Protein AF-A0A2C9KMK7-F1 (afdb_monomer_lite)

Sequence (204 aa):
MRSAHDRLLDSDSFLAKIGKPLQSSPLNVSYSSDGILLGELQVLSDAIATLNKNSATLKTKTPDLLSFTLTGLKSVGEEHGADSVQSRAAVELFRTHLNKLTEDLKSFYKNNVLVEVLVVPNVDTAKVRKTRSLMAAKTFDPNKLNLEIDWYKDYPASFNIVIWLIIILAITVFFVAYGIWNMNPNLESILYRVPQDELAKKIN

Foldseek 3Di:
DDDLLVQCPDCPFPVVVVPDPVPVQPQDCVDPLSVLLSSLLRVLVVVLVVCVVVLVVVPDPDDDDDDGDGDSLVSQCVPQNCPDSNSVSSVVVVVVSVVVSLVSVCVSVVNPDDDDDDDDPDDPPPPPDPDDDPVPDDPDDPVVDPDDDDDDPCVVVVVVVVVVVVVVVVVVVVVVVVCVVPDDPPCPPPVPVPPCVVVVVVVD

Organism: Biomphalaria glabrata (NCBI:txid6526)

Secondary structure (DSSP, 8-state):
---HHHHHTSTTSHHHHTTTT-TT----TTSHHHHHHHHHHHHHHHHHHHHHHTTTTT--SSPP-------HHHHHHHHH-TTSHHHHHHHHHHHHHHHHHHHHHHHHTTT---------S-SS------PPPGGG-----GGGS-PPP---TTHHHHHHHHHHHHHHHHHHHHHHHHHHHT----GGGTGGGS-HHHHHTT--

InterPro domains:
  IPR012493 Renin receptor-like [PTHR13351] (23-196)
  IPR056780 Renin receptor-like, C-terminal transmembrane spanning segment [PF07850] (130-195)
  IPR057318 Renin receptor, N-terminal domain [PF25294] (1-121)

Structure (mmCIF, N/CA/C/O backbone):
data_AF-A0A2C9KMK7-F1
#
_entry.id   AF-A0A2C9KMK7-F1
#
loop_
_atom_site.group_PDB
_atom_site.id
_atom_site.type_symbol
_atom_site.label_atom_id
_atom_site.label_alt_id
_atom_site.label_comp_id
_atom_site.label_asym_id
_atom_site.label_entity_id
_atom_site.label_seq_id
_atom_site.pdbx_PDB_ins_code
_atom_site.Cartn_x
_atom_site.Cartn_y
_atom_site.Cartn_z
_atom_site.occupancy
_atom_site.B_iso_or_equiv
_atom_site.auth_seq_id
_atom_site.auth_comp_id
_atom_site.auth_asym_id
_atom_site.auth_atom_id
_atom_site.pdbx_PDB_model_num
ATOM 1 N N . MET A 1 1 ? -29.396 3.674 4.840 1.00 38.72 1 MET A N 1
ATOM 2 C CA . MET A 1 1 ? -28.020 3.543 5.371 1.00 38.72 1 MET A CA 1
ATOM 3 C C . MET A 1 1 ? -27.778 4.723 6.300 1.00 38.72 1 MET A C 1
ATOM 5 O O . MET A 1 1 ? -28.023 5.839 5.869 1.00 38.72 1 MET A O 1
ATOM 9 N N . ARG A 1 2 ? -27.416 4.491 7.569 1.00 48.41 2 ARG A N 1
ATOM 10 C CA . ARG A 1 2 ? -27.047 5.569 8.509 1.00 48.41 2 ARG A CA 1
ATOM 11 C C . ARG A 1 2 ? -25.664 6.113 8.128 1.00 48.41 2 ARG A C 1
ATOM 13 O O . ARG A 1 2 ? -24.812 5.318 7.738 1.00 48.41 2 ARG A O 1
ATOM 20 N N . SER A 1 3 ? -25.457 7.428 8.208 1.00 55.62 3 SER A N 1
ATOM 21 C CA . SER A 1 3 ? -24.157 8.047 7.918 1.00 55.62 3 SER A CA 1
ATOM 22 C C . SER A 1 3 ? -23.111 7.583 8.939 1.00 55.62 3 SER A C 1
ATOM 24 O O . SER A 1 3 ? -23.436 7.402 10.112 1.00 55.62 3 SER A O 1
ATOM 26 N N . ALA A 1 4 ? -21.855 7.395 8.522 1.00 57.22 4 ALA A N 1
ATOM 27 C CA . ALA A 1 4 ? -20.756 7.060 9.436 1.00 57.22 4 ALA A CA 1
ATOM 28 C C . ALA A 1 4 ? -20.587 8.121 10.542 1.00 57.22 4 ALA A C 1
ATOM 30 O O . ALA A 1 4 ? -20.266 7.775 11.677 1.00 57.22 4 ALA A O 1
ATOM 31 N N . HIS A 1 5 ? -20.910 9.381 10.228 1.00 55.19 5 HIS A N 1
ATOM 32 C CA . HIS A 1 5 ? -20.926 10.486 11.187 1.00 55.19 5 HIS A CA 1
ATOM 33 C C . HIS A 1 5 ? -21.924 10.251 12.334 1.00 55.19 5 HIS A C 1
ATOM 35 O O . HIS A 1 5 ? -21.577 10.478 13.489 1.00 55.19 5 HIS A O 1
ATOM 41 N N . ASP A 1 6 ? -23.111 9.698 12.057 1.00 62.81 6 ASP A N 1
ATOM 42 C CA . ASP A 1 6 ? -24.124 9.431 13.092 1.00 62.81 6 ASP A CA 1
ATOM 43 C C . ASP A 1 6 ? -23.697 8.315 14.061 1.00 62.81 6 ASP A C 1
ATOM 45 O O . ASP A 1 6 ? -24.154 8.280 15.200 1.00 62.81 6 ASP A O 1
ATOM 49 N N . ARG A 1 7 ? -22.812 7.395 13.640 1.00 70.75 7 ARG A N 1
ATOM 50 C CA . ARG A 1 7 ? -22.299 6.318 14.512 1.00 70.75 7 ARG A CA 1
ATOM 51 C C . ARG A 1 7 ? -21.187 6.780 15.451 1.00 70.75 7 ARG A C 1
ATOM 53 O O . ARG A 1 7 ? -21.013 6.182 16.507 1.00 70.75 7 ARG A O 1
ATOM 60 N N . LEU A 1 8 ? -20.454 7.836 15.098 1.00 65.00 8 LEU A N 1
ATOM 61 C CA . LEU A 1 8 ? -19.410 8.407 15.960 1.00 65.00 8 LEU A CA 1
ATOM 62 C C . LEU A 1 8 ? -19.987 9.065 17.221 1.00 65.00 8 LEU A C 1
ATOM 64 O O . LEU A 1 8 ? -19.297 9.158 18.234 1.00 65.00 8 LEU A O 1
ATOM 68 N N . LEU A 1 9 ? -21.250 9.488 17.168 1.00 67.25 9 LEU A N 1
ATOM 69 C CA . LEU A 1 9 ? -21.946 10.178 18.257 1.00 67.25 9 LEU A CA 1
ATOM 70 C C . LEU A 1 9 ? -22.699 9.231 19.207 1.00 67.25 9 LEU A C 1
ATOM 72 O O . LEU A 1 9 ? -23.293 9.690 20.179 1.00 67.25 9 LEU A O 1
ATOM 76 N N . ASP A 1 10 ? -22.693 7.926 18.929 1.00 70.19 10 ASP A N 1
ATOM 77 C CA . ASP A 1 10 ? -23.394 6.925 19.736 1.00 70.19 10 ASP A CA 1
ATOM 78 C C . ASP A 1 10 ? -22.658 6.644 21.061 1.00 70.19 10 ASP A C 1
ATOM 80 O O . ASP A 1 10 ? -21.440 6.806 21.154 1.00 70.19 10 ASP A O 1
ATOM 84 N N . SER A 1 11 ? -23.362 6.186 22.099 1.00 61.56 11 SER A N 1
ATOM 85 C CA . SER A 1 11 ? -22.759 5.983 23.433 1.00 61.56 11 SER A CA 1
ATOM 86 C C . SER A 1 11 ? -21.689 4.888 23.461 1.00 61.56 11 SER A C 1
ATOM 88 O O . SER A 1 11 ? -20.784 4.922 24.293 1.00 61.56 11 SER A O 1
ATOM 90 N N . ASP A 1 12 ? -21.777 3.935 22.533 1.00 64.25 12 ASP A N 1
ATOM 91 C CA . ASP A 1 12 ? -20.823 2.834 22.364 1.00 64.25 12 ASP A CA 1
ATOM 92 C C . ASP A 1 12 ? -19.726 3.142 21.329 1.00 64.25 12 ASP A C 1
ATOM 94 O O . ASP A 1 12 ? -18.940 2.251 20.971 1.00 64.25 12 ASP A O 1
ATOM 98 N N . SER A 1 13 ? -19.669 4.384 20.835 1.00 67.50 13 SER A N 1
ATOM 99 C CA . SER A 1 13 ? -18.731 4.790 19.797 1.00 67.50 13 SER A CA 1
ATOM 100 C C . SER A 1 13 ? -17.274 4.717 20.262 1.00 67.50 13 SER A C 1
ATOM 102 O O . SER A 1 13 ? -16.923 4.748 21.444 1.00 67.50 13 SER A O 1
ATOM 104 N N . PHE A 1 14 ? -16.391 4.629 19.282 1.00 66.38 14 PHE A N 1
ATOM 105 C CA . PHE A 1 14 ? -14.947 4.738 19.385 1.00 66.38 14 PHE A CA 1
ATOM 106 C C . PHE A 1 14 ? -14.543 5.982 20.174 1.00 66.38 14 PHE A C 1
ATOM 108 O O . PHE A 1 14 ? -13.687 5.888 21.053 1.00 66.38 14 PHE A O 1
ATOM 115 N N . LEU A 1 15 ? -15.214 7.115 19.937 1.00 66.50 15 LEU A N 1
ATOM 116 C CA . LEU A 1 15 ? -14.972 8.358 20.668 1.00 66.50 15 LEU A CA 1
ATOM 117 C C . LEU A 1 15 ? -15.328 8.221 22.153 1.00 66.50 15 LEU A C 1
ATOM 119 O O . LEU A 1 15 ? -14.544 8.633 23.007 1.00 66.50 15 LEU A O 1
ATOM 123 N N . ALA A 1 16 ? -16.452 7.574 22.475 1.00 66.19 16 ALA A N 1
ATOM 124 C CA . ALA A 1 16 ? -16.847 7.307 23.857 1.00 66.19 16 ALA A CA 1
ATOM 125 C C . ALA A 1 16 ? -15.884 6.329 24.562 1.00 66.19 16 ALA A C 1
ATOM 127 O O . ALA A 1 16 ? -15.518 6.533 25.721 1.00 66.19 16 ALA A O 1
ATOM 128 N N . LYS A 1 17 ? -15.393 5.302 23.853 1.00 62.91 17 LYS A N 1
ATOM 129 C CA . LYS A 1 17 ? -14.434 4.308 24.378 1.00 62.91 17 LYS A CA 1
ATOM 130 C C . LYS A 1 17 ? -13.004 4.827 24.533 1.00 62.91 17 LYS A C 1
ATOM 132 O O . LYS A 1 17 ? -12.254 4.269 25.331 1.00 62.91 17 LYS A O 1
ATOM 137 N N . ILE A 1 18 ? -12.617 5.878 23.811 1.00 61.16 18 ILE A N 1
ATOM 138 C CA . ILE A 1 18 ? -11.345 6.597 24.021 1.00 61.16 18 ILE A CA 1
ATOM 139 C C . ILE A 1 18 ? -11.486 7.667 25.122 1.00 61.16 18 ILE A C 1
ATOM 141 O O . ILE A 1 18 ? -10.564 8.438 25.378 1.00 61.16 18 ILE A O 1
ATOM 145 N N . GLY A 1 19 ? -12.612 7.697 25.843 1.00 51.09 19 GLY A N 1
ATOM 146 C CA . GLY A 1 19 ? -12.874 8.604 26.955 1.00 51.09 19 GLY A CA 1
ATOM 147 C C . GLY A 1 19 ? -11.881 8.466 28.114 1.00 51.09 19 GLY A C 1
ATOM 148 O O . GLY A 1 19 ? -12.171 7.784 29.094 1.00 51.09 19 GLY A O 1
ATOM 149 N N . LYS A 1 20 ? -10.718 9.124 27.983 1.00 48.72 20 LYS A N 1
ATOM 150 C CA . LYS A 1 20 ? -9.966 9.897 28.993 1.00 48.72 20 LYS A CA 1
ATOM 151 C C . LYS A 1 20 ? -8.558 10.362 28.561 1.00 48.72 20 LYS A C 1
ATOM 153 O O . LYS A 1 20 ? -8.186 11.425 29.043 1.00 48.72 20 LYS A O 1
ATOM 158 N N . PRO A 1 21 ? -7.780 9.712 27.665 1.00 44.31 21 PRO A N 1
ATOM 159 C CA . PRO A 1 21 ? -6.448 10.226 27.323 1.00 44.31 21 PRO A CA 1
ATOM 160 C C . PRO A 1 21 ? -6.412 11.202 26.132 1.00 44.31 21 PRO A C 1
ATOM 162 O O . PRO A 1 21 ? -5.397 11.859 25.953 1.00 44.31 21 PRO A O 1
ATOM 165 N N . LEU A 1 22 ? -7.477 11.318 25.320 1.00 47.78 22 LEU A N 1
ATOM 166 C CA . LEU A 1 22 ? -7.456 12.100 24.065 1.00 47.78 22 LEU A CA 1
ATOM 167 C C . LEU A 1 22 ? -8.593 13.131 23.904 1.00 47.78 22 LEU A C 1
ATOM 169 O O . LEU A 1 22 ? -8.836 13.604 22.798 1.00 47.78 22 LEU A O 1
ATOM 173 N N . GLN A 1 23 ? -9.242 13.573 24.990 1.00 50.66 23 GLN A N 1
ATOM 174 C CA . GLN A 1 23 ? -10.068 14.801 24.937 1.00 50.66 23 GLN A CA 1
ATOM 175 C C . GLN A 1 23 ? -9.235 16.058 24.595 1.00 50.66 23 GLN A C 1
ATOM 177 O O . GLN A 1 23 ? -9.795 17.112 24.319 1.00 50.66 23 GLN A O 1
ATOM 182 N N . SER A 1 24 ? -7.903 15.938 24.580 1.00 51.97 24 SER A N 1
ATOM 183 C CA . SER A 1 24 ? -6.941 16.945 24.130 1.00 51.97 24 SER A CA 1
ATOM 184 C C . SER A 1 24 ? -6.439 16.735 22.696 1.00 51.97 24 SER A C 1
ATOM 186 O O . SER A 1 24 ? -5.471 17.385 22.302 1.00 51.97 24 SER A O 1
ATOM 188 N N . SER A 1 25 ? -7.012 15.801 21.924 1.00 64.62 25 SER A N 1
ATOM 189 C CA . SER A 1 25 ? -6.596 15.637 20.532 1.00 64.62 25 SER A CA 1
ATOM 190 C C . SER A 1 25 ? -7.050 16.865 19.729 1.00 64.62 25 SER A C 1
ATOM 192 O O . SER A 1 25 ? -8.218 17.237 19.814 1.00 64.62 25 SER A O 1
ATOM 194 N N . PRO A 1 26 ? -6.165 17.510 18.953 1.00 71.44 26 PRO A N 1
ATOM 195 C CA . PRO A 1 26 ? -6.484 18.700 18.159 1.00 71.44 26 PRO A CA 1
ATOM 196 C C . PRO A 1 26 ? -7.423 18.413 16.972 1.00 71.44 26 PRO A C 1
ATOM 198 O O . PRO A 1 26 ? -7.747 19.334 16.224 1.00 71.44 26 PRO A O 1
ATOM 201 N N . LEU A 1 27 ? -7.818 17.151 16.771 1.00 75.31 27 LEU A N 1
ATOM 202 C CA . LEU A 1 27 ? -8.698 16.720 15.689 1.00 75.31 27 LEU A CA 1
ATOM 203 C C . LEU A 1 27 ? -10.139 17.135 15.976 1.00 75.31 27 LEU A C 1
ATOM 205 O O . LEU A 1 27 ? -10.671 16.888 17.059 1.00 75.31 27 LEU A O 1
ATOM 209 N N . ASN A 1 28 ? -10.785 17.740 14.986 1.00 76.38 28 ASN A N 1
ATOM 210 C CA . ASN A 1 28 ? -12.130 18.275 15.119 1.00 76.38 28 ASN A CA 1
ATOM 211 C C . ASN A 1 28 ? -13.067 17.626 14.097 1.00 76.38 28 ASN A C 1
ATOM 213 O O . ASN A 1 28 ? -12.919 17.807 12.894 1.00 76.38 28 ASN A O 1
ATOM 217 N N . VAL A 1 29 ? -14.102 16.950 14.601 1.00 73.81 29 VAL A N 1
ATOM 218 C CA . VAL A 1 29 ? -15.123 16.227 13.815 1.00 73.81 29 VAL A CA 1
ATOM 219 C C . VAL A 1 29 ? -15.904 17.154 12.867 1.00 73.81 29 VAL A C 1
ATOM 221 O O . VAL A 1 29 ? -16.527 16.687 11.920 1.00 73.81 29 VAL A O 1
ATOM 224 N N . SER A 1 30 ? -15.862 18.470 13.095 1.00 74.44 30 SER A N 1
ATOM 225 C CA . SER A 1 30 ? -16.467 19.462 12.198 1.00 74.44 30 SER A CA 1
ATOM 226 C C . SER A 1 30 ? -15.776 19.515 10.831 1.00 74.44 30 SER A C 1
ATOM 228 O O . SER A 1 30 ? -16.419 19.855 9.839 1.00 74.44 30 SER A O 1
ATOM 230 N N . TYR A 1 31 ? -14.480 19.190 10.767 1.00 81.44 31 TYR A N 1
ATOM 231 C CA . TYR A 1 31 ? -13.760 19.079 9.504 1.00 81.44 31 TYR A CA 1
ATOM 232 C C . TYR A 1 31 ? -14.001 17.706 8.883 1.00 81.44 31 TYR A C 1
ATOM 234 O O . TYR A 1 31 ? -13.853 16.667 9.530 1.00 81.44 31 TYR A O 1
ATOM 242 N N . SER A 1 32 ? -14.333 17.703 7.590 1.00 82.00 32 SER A N 1
ATOM 243 C CA . SER A 1 32 ? -14.614 16.469 6.854 1.00 82.00 32 SER A CA 1
ATOM 244 C C . SER A 1 32 ? -13.416 15.513 6.842 1.00 82.00 32 SER A C 1
ATOM 246 O O . SER A 1 32 ? -13.621 14.304 6.871 1.00 82.00 32 SER A O 1
ATOM 248 N N . SER A 1 33 ? -12.182 16.021 6.801 1.00 83.56 33 SER A N 1
ATOM 249 C CA . SER A 1 33 ? -10.948 15.221 6.775 1.00 83.56 33 SER A CA 1
ATOM 250 C C . SER A 1 33 ? -10.743 14.428 8.071 1.00 83.56 33 SER A C 1
ATOM 252 O O . SER A 1 33 ? -10.581 13.206 8.036 1.00 83.56 33 SER A O 1
ATOM 254 N N . ASP A 1 34 ? -10.830 15.108 9.213 1.00 85.44 34 ASP A N 1
ATOM 255 C CA . ASP A 1 34 ? -10.707 14.515 10.548 1.00 85.44 34 ASP A CA 1
ATOM 256 C C . ASP A 1 34 ? -11.858 13.530 10.824 1.00 85.44 34 ASP A C 1
ATOM 258 O O . ASP A 1 34 ? -11.641 12.434 11.348 1.00 85.44 34 ASP A O 1
ATOM 262 N N . GLY A 1 35 ? -13.084 13.886 10.419 1.00 84.88 35 GLY A N 1
ATOM 263 C CA . GLY A 1 35 ? -14.266 13.030 10.542 1.00 84.88 35 GLY A CA 1
ATOM 264 C C . GLY A 1 35 ? -14.153 11.724 9.751 1.00 84.88 35 GLY A C 1
ATOM 265 O O . GLY A 1 35 ? -14.555 10.671 10.253 1.00 84.88 35 GLY A O 1
ATOM 266 N N . ILE A 1 36 ? -13.552 11.757 8.553 1.00 87.25 36 ILE A N 1
ATOM 267 C CA . ILE A 1 36 ? -13.293 10.552 7.748 1.00 87.25 36 ILE A CA 1
ATOM 268 C C . ILE A 1 36 ? -12.348 9.607 8.490 1.00 87.25 36 ILE A C 1
ATOM 270 O O . ILE A 1 36 ? -12.679 8.433 8.642 1.00 87.25 36 ILE A O 1
ATOM 274 N N . LEU A 1 37 ? -11.216 10.103 9.003 1.00 88.94 37 LEU A N 1
ATOM 275 C CA . LEU A 1 37 ? -10.265 9.272 9.748 1.00 88.94 37 LEU A CA 1
ATOM 276 C C . LEU A 1 37 ? -10.929 8.616 10.965 1.00 88.94 37 LEU A C 1
ATOM 278 O O . LEU A 1 37 ? -10.811 7.409 11.165 1.00 88.94 37 LEU A O 1
ATOM 282 N N . LEU A 1 38 ? -11.659 9.391 11.766 1.00 87.12 38 LEU A N 1
ATOM 283 C CA . LEU A 1 38 ? -12.349 8.866 12.946 1.00 87.12 38 LEU A CA 1
ATOM 284 C C . LEU A 1 38 ? -13.422 7.836 12.570 1.00 87.12 38 LEU A C 1
ATOM 286 O O . LEU A 1 38 ? -13.545 6.806 13.235 1.00 87.12 38 LEU A O 1
ATOM 290 N N . GLY A 1 39 ? -14.160 8.078 11.485 1.00 86.50 39 GLY A N 1
ATOM 291 C CA . GLY A 1 39 ? -15.138 7.143 10.932 1.00 86.50 39 GLY A CA 1
ATOM 292 C C . GLY A 1 39 ? -14.507 5.827 10.478 1.00 86.50 39 GLY A C 1
ATOM 293 O O . GLY A 1 39 ? -15.032 4.756 10.780 1.00 86.50 39 GLY A O 1
ATOM 294 N N . GLU A 1 40 ? -13.361 5.878 9.803 1.00 89.62 40 GLU A N 1
ATOM 295 C CA . GLU A 1 40 ? -12.625 4.683 9.381 1.00 89.62 40 GLU A CA 1
ATOM 296 C C . GLU A 1 40 ? -12.136 3.861 10.586 1.00 89.62 40 GLU A C 1
ATOM 298 O O . GLU A 1 40 ? -12.323 2.642 10.628 1.00 89.62 40 GLU A O 1
ATOM 303 N N . LEU A 1 41 ? -11.576 4.514 11.610 1.00 89.06 41 LEU A N 1
ATOM 304 C CA . LEU A 1 41 ? -11.131 3.838 12.836 1.00 89.06 41 LEU A CA 1
ATOM 305 C C . LEU A 1 41 ? -12.301 3.227 13.619 1.00 89.06 41 LEU A C 1
ATOM 307 O O . LEU A 1 41 ? -12.195 2.113 14.135 1.00 89.06 41 LEU A O 1
ATOM 311 N N . GLN A 1 42 ? -13.453 3.900 13.648 1.00 86.56 42 GLN A N 1
ATOM 312 C CA . GLN A 1 42 ? -14.688 3.334 14.190 1.00 86.56 42 GLN A CA 1
ATOM 313 C C . GLN A 1 42 ? -15.064 2.038 13.468 1.00 86.56 42 GLN A C 1
ATOM 315 O O . GLN A 1 42 ? -15.315 1.027 14.126 1.00 86.56 42 GLN A O 1
ATOM 320 N N . VAL A 1 43 ? -15.087 2.051 12.133 1.00 88.94 43 VAL A N 1
ATOM 321 C CA . VAL A 1 43 ? -15.439 0.875 11.324 1.00 88.94 43 VAL A CA 1
ATOM 322 C C . VAL A 1 43 ? -14.493 -0.290 11.612 1.00 88.94 43 VAL A C 1
ATOM 324 O O . VAL A 1 43 ? -14.964 -1.416 11.776 1.00 88.94 43 VAL A O 1
ATOM 327 N N . LEU A 1 44 ? -13.189 -0.031 11.756 1.00 89.56 44 LEU A N 1
ATOM 328 C CA . LEU A 1 44 ? -12.215 -1.045 12.173 1.00 89.56 44 LEU A CA 1
ATOM 329 C C . LEU A 1 44 ? -12.552 -1.645 13.537 1.00 89.56 44 LEU A C 1
ATOM 331 O O . LEU A 1 44 ? -12.599 -2.867 13.690 1.00 89.56 44 LEU A O 1
ATOM 335 N N . SER A 1 45 ? -12.815 -0.792 14.525 1.00 87.56 45 SER A N 1
ATOM 336 C CA . SER A 1 45 ? -13.131 -1.243 15.880 1.00 87.56 45 SER A CA 1
ATOM 337 C C . SER A 1 45 ? -14.418 -2.072 15.930 1.00 87.56 45 SER A C 1
ATOM 339 O O . SER A 1 45 ? -14.481 -3.086 16.627 1.00 87.56 45 SER A O 1
ATOM 341 N N . ASP A 1 46 ? -15.423 -1.700 15.137 1.00 87.06 46 ASP A N 1
ATOM 342 C CA . ASP A 1 46 ? -16.685 -2.425 15.050 1.00 87.06 46 ASP A CA 1
ATOM 343 C C . ASP A 1 46 ? -16.521 -3.759 14.327 1.00 87.06 46 ASP A C 1
ATOM 345 O O . ASP A 1 46 ? -17.055 -4.765 14.793 1.00 87.06 46 ASP A O 1
ATOM 349 N N . ALA A 1 47 ? -15.741 -3.804 13.242 1.00 88.12 47 ALA A N 1
ATOM 350 C CA . ALA A 1 47 ? -15.411 -5.050 12.557 1.00 88.12 47 ALA A CA 1
ATOM 351 C C . ALA A 1 47 ? -14.770 -6.041 13.539 1.00 88.12 47 ALA A C 1
ATOM 353 O O . ALA A 1 47 ? -15.214 -7.183 13.667 1.00 88.12 47 ALA A O 1
ATOM 354 N N . ILE A 1 48 ? -13.804 -5.582 14.328 1.00 87.75 48 ILE A N 1
ATOM 355 C CA . ILE A 1 48 ? -13.120 -6.413 15.322 1.00 87.75 48 ILE A CA 1
ATOM 356 C C . ILE A 1 48 ? -14.063 -6.823 16.461 1.00 87.75 48 ILE A C 1
ATOM 358 O O . ILE A 1 48 ? -14.070 -7.986 16.869 1.00 87.75 48 ILE A O 1
ATOM 362 N N . ALA A 1 49 ? -14.946 -5.933 16.916 1.00 87.38 49 ALA A N 1
ATOM 363 C CA . ALA A 1 49 ? -15.973 -6.282 17.894 1.00 87.38 49 ALA A CA 1
ATOM 364 C C . ALA A 1 49 ? -16.953 -7.342 17.359 1.00 87.38 49 ALA A C 1
ATOM 366 O O . ALA A 1 49 ? -17.358 -8.240 18.101 1.00 87.38 49 ALA A O 1
ATOM 367 N N . THR A 1 50 ? -17.329 -7.276 16.078 1.00 86.31 50 THR A N 1
ATOM 368 C CA . THR A 1 50 ? -18.174 -8.301 15.448 1.00 86.31 50 THR A CA 1
ATOM 369 C C . THR A 1 50 ? -17.455 -9.637 15.297 1.00 86.31 50 THR A C 1
ATOM 371 O O . THR A 1 50 ? -18.071 -10.676 15.534 1.00 86.31 50 THR A O 1
ATOM 374 N N . LEU A 1 51 ? -16.153 -9.628 14.994 1.00 84.94 51 LEU A N 1
ATOM 375 C CA . LEU A 1 51 ? -15.327 -10.837 14.974 1.00 84.94 51 LEU A CA 1
ATOM 376 C C . LEU A 1 51 ? -15.268 -11.485 16.361 1.00 84.94 51 LEU A C 1
ATOM 378 O O . LEU A 1 51 ? -15.467 -12.691 16.479 1.00 84.94 51 LEU A O 1
ATOM 382 N N . ASN A 1 52 ? -15.102 -10.687 17.418 1.00 85.31 52 ASN A N 1
ATOM 383 C CA . ASN A 1 52 ? -15.093 -11.186 18.794 1.00 85.31 52 ASN A CA 1
ATOM 384 C C . ASN A 1 52 ? -16.431 -11.844 19.185 1.00 85.31 52 ASN A C 1
ATOM 386 O O . ASN A 1 52 ? -16.464 -12.958 19.711 1.00 85.31 52 ASN A O 1
ATOM 390 N N . LYS A 1 53 ? -17.559 -11.193 18.863 1.00 86.56 53 LYS A N 1
ATOM 391 C CA . LYS A 1 53 ? -18.902 -11.755 19.104 1.00 86.56 53 LYS A CA 1
ATOM 392 C C . LYS A 1 53 ? -19.100 -13.100 18.398 1.00 86.56 53 LYS A C 1
ATOM 394 O O . LYS A 1 53 ? -19.720 -13.995 18.962 1.00 86.56 53 LYS A O 1
ATOM 399 N N . ASN A 1 54 ? -18.527 -13.257 17.206 1.00 84.06 54 ASN A N 1
ATOM 400 C CA . ASN A 1 54 ? -18.606 -14.470 16.392 1.00 84.06 54 ASN A CA 1
ATOM 401 C C . ASN A 1 54 ? -17.361 -15.368 16.525 1.00 84.06 54 ASN A C 1
ATOM 403 O O . ASN A 1 54 ? -16.985 -16.063 15.581 1.00 84.06 54 ASN A O 1
ATOM 407 N N . SER A 1 55 ? -16.733 -15.398 17.705 1.00 73.38 55 SER A N 1
ATOM 408 C CA . SER A 1 55 ? -15.498 -16.157 17.967 1.00 73.38 55 SER A CA 1
ATOM 409 C C . SER A 1 55 ? -15.587 -17.662 17.675 1.00 73.38 55 SER A C 1
ATOM 411 O O . SER A 1 55 ? -14.570 -18.300 17.401 1.00 73.38 55 SER A O 1
ATOM 413 N N . ALA A 1 56 ? -16.789 -18.247 17.690 1.00 74.19 56 ALA A N 1
ATOM 414 C CA . ALA A 1 56 ? -17.006 -19.649 17.332 1.00 74.19 56 ALA A CA 1
ATOM 415 C C . ALA A 1 56 ? -16.624 -19.954 15.871 1.00 74.19 56 ALA A C 1
ATOM 417 O O . ALA A 1 56 ? -16.088 -21.028 15.596 1.00 74.19 56 ALA A O 1
ATOM 418 N N . THR A 1 57 ? -16.836 -19.002 14.959 1.00 75.06 57 THR A N 1
ATOM 419 C CA . THR A 1 57 ? -16.533 -19.135 13.525 1.00 75.06 57 THR A CA 1
ATOM 420 C C . THR A 1 57 ? -15.034 -19.034 13.239 1.00 75.06 57 THR A C 1
ATOM 422 O O . THR A 1 57 ? -14.574 -19.556 12.233 1.00 75.06 57 THR A O 1
ATOM 425 N N . LEU A 1 58 ? -14.256 -18.430 14.143 1.00 73.25 58 LEU A N 1
ATOM 426 C CA . LEU A 1 58 ? -12.811 -18.215 13.982 1.00 73.25 58 LEU A CA 1
ATOM 427 C C . LEU A 1 58 ? -11.969 -19.471 14.269 1.00 73.25 58 LEU A C 1
ATOM 429 O O . LEU A 1 58 ? -10.769 -19.500 14.015 1.00 73.25 58 LEU A O 1
ATOM 433 N N . LYS A 1 59 ? -12.570 -20.540 14.809 1.00 69.38 59 LYS A N 1
ATOM 434 C CA . LYS A 1 59 ? -11.880 -21.812 15.085 1.00 69.38 59 LYS A CA 1
ATOM 435 C C . LYS A 1 59 ? -11.774 -22.672 13.823 1.00 69.38 59 LYS A C 1
ATOM 437 O O . LYS A 1 59 ? -12.283 -23.791 13.785 1.00 69.38 59 LYS A O 1
ATOM 442 N N . THR A 1 60 ? -11.110 -22.164 12.792 1.00 71.62 60 THR A N 1
ATOM 443 C CA . THR A 1 60 ? -10.825 -22.925 11.569 1.00 71.62 60 THR A CA 1
ATOM 444 C C . THR A 1 60 ? -9.349 -23.328 11.506 1.00 71.62 60 THR A C 1
ATOM 446 O O . THR A 1 60 ? -8.517 -22.852 12.277 1.00 71.62 60 THR A O 1
ATOM 449 N N . LYS A 1 61 ? -9.016 -24.287 10.633 1.00 74.69 61 LYS A N 1
ATOM 450 C CA . LYS A 1 61 ? -7.624 -24.710 10.376 1.00 74.69 61 LYS A CA 1
ATOM 451 C C . LYS A 1 61 ? -6.949 -23.879 9.276 1.00 74.69 61 LYS A C 1
ATOM 453 O O . LYS A 1 61 ? -5.800 -24.148 8.937 1.00 74.69 61 LYS A O 1
ATOM 458 N N . THR A 1 62 ? -7.669 -22.931 8.685 1.00 80.12 62 THR A N 1
ATOM 459 C CA . THR A 1 62 ? -7.202 -22.093 7.580 1.00 80.12 62 THR A CA 1
ATOM 460 C C . THR A 1 62 ? -6.785 -20.723 8.104 1.00 80.12 62 THR A C 1
ATOM 462 O O . THR A 1 62 ? -7.423 -20.220 9.024 1.00 80.12 62 THR A O 1
ATOM 465 N N . PRO A 1 63 ? -5.726 -20.112 7.551 1.00 83.50 63 PRO A N 1
ATOM 466 C CA . PRO A 1 63 ? -5.365 -18.749 7.905 1.00 83.50 63 PRO A CA 1
ATOM 467 C C . PRO A 1 63 ? -6.416 -17.770 7.370 1.00 83.50 63 PRO A C 1
ATOM 469 O O . PRO A 1 63 ? -6.790 -17.839 6.198 1.00 83.50 63 PRO A O 1
ATOM 472 N N . ASP A 1 64 ? -6.848 -16.843 8.219 1.00 86.19 64 ASP A N 1
ATOM 473 C CA . ASP A 1 64 ? -7.772 -15.776 7.844 1.00 86.19 64 ASP A CA 1
ATOM 474 C C . ASP A 1 64 ? -6.989 -14.545 7.362 1.00 86.19 64 ASP A C 1
ATOM 476 O O . ASP A 1 64 ? -6.031 -14.110 8.006 1.00 86.19 64 ASP A O 1
ATOM 480 N N . LEU A 1 65 ? -7.393 -13.973 6.223 1.00 89.31 65 LEU A N 1
ATOM 481 C CA . LEU A 1 65 ? -6.809 -12.748 5.672 1.00 89.31 65 LEU A CA 1
ATOM 482 C C . LEU A 1 65 ? -7.781 -11.582 5.856 1.00 89.31 65 LEU A C 1
ATOM 484 O O . LEU A 1 65 ? -8.863 -11.565 5.271 1.00 89.31 65 LEU A O 1
ATOM 488 N N . LEU A 1 66 ? -7.365 -10.583 6.632 1.00 88.44 66 LEU A N 1
ATOM 489 C CA . LEU A 1 66 ? -8.100 -9.339 6.835 1.00 88.44 66 LEU A CA 1
ATOM 490 C C . LEU A 1 66 ? -7.329 -8.200 6.170 1.00 88.44 66 LEU A C 1
ATOM 492 O O . LEU A 1 66 ? -6.175 -7.949 6.507 1.00 88.44 66 LEU A O 1
ATOM 496 N N . SER A 1 67 ? -7.967 -7.514 5.224 1.00 91.00 67 SER A N 1
ATOM 497 C CA . SER A 1 67 ? -7.391 -6.353 4.549 1.00 91.00 67 SER A CA 1
ATOM 498 C C . SER A 1 67 ? -8.263 -5.136 4.805 1.00 91.00 67 SER A C 1
ATOM 500 O O . SER A 1 67 ? -9.474 -5.170 4.585 1.00 91.00 67 SER A O 1
ATOM 502 N N . PHE A 1 68 ? -7.631 -4.066 5.273 1.00 89.94 68 PHE A N 1
ATOM 503 C CA . PHE A 1 68 ? -8.275 -2.789 5.516 1.00 89.94 68 PHE A CA 1
ATOM 504 C C . PHE A 1 68 ? -7.516 -1.696 4.782 1.00 89.94 68 PHE A C 1
ATOM 506 O O . PHE A 1 68 ? -6.287 -1.709 4.712 1.00 89.94 68 PH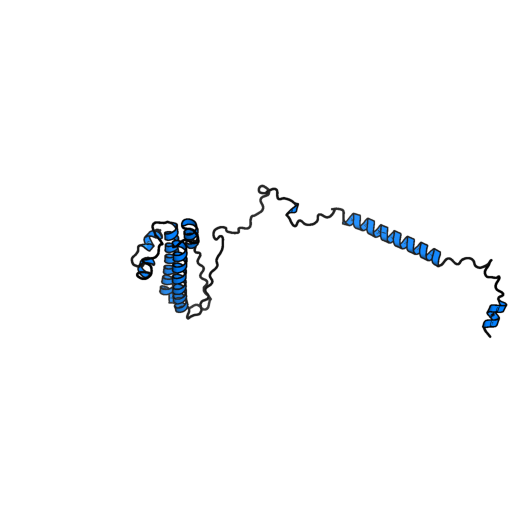E A O 1
ATOM 513 N N . THR A 1 69 ? -8.255 -0.741 4.236 1.00 89.31 69 THR A N 1
ATOM 514 C CA . THR A 1 69 ? -7.700 0.399 3.513 1.00 89.31 69 THR A CA 1
ATOM 515 C C . THR A 1 69 ? -8.136 1.666 4.223 1.00 89.31 69 THR A C 1
ATOM 517 O O . THR A 1 69 ? -9.321 1.837 4.495 1.00 89.31 69 THR A O 1
ATOM 520 N N . LEU A 1 70 ? -7.168 2.520 4.546 1.00 89.31 70 LEU A N 1
ATOM 521 C CA . LEU A 1 70 ? -7.384 3.760 5.280 1.00 89.31 70 LEU A CA 1
ATOM 522 C C . LEU A 1 70 ? -6.961 4.931 4.405 1.00 89.31 70 LEU A C 1
ATOM 524 O O . LEU A 1 70 ? -5.827 4.971 3.922 1.00 89.31 70 LEU A O 1
ATOM 528 N N . THR A 1 71 ? -7.874 5.873 4.205 1.00 89.56 71 THR A N 1
ATOM 529 C CA . THR A 1 71 ? -7.652 7.075 3.396 1.00 89.56 71 THR A CA 1
ATOM 530 C C . THR A 1 71 ? -7.652 8.341 4.245 1.00 89.56 71 THR A C 1
ATOM 532 O O . THR A 1 71 ? -7.033 9.333 3.863 1.00 89.56 71 THR A O 1
ATOM 535 N N . GLY A 1 72 ? -8.236 8.298 5.446 1.00 88.38 72 GLY A N 1
ATOM 536 C CA . GLY A 1 72 ? -8.404 9.462 6.310 1.00 88.38 72 GLY A CA 1
ATOM 537 C C . GLY A 1 72 ? -7.093 10.115 6.743 1.00 88.38 72 GLY A C 1
ATOM 538 O O . GLY A 1 72 ? -7.027 11.335 6.834 1.00 88.38 72 GLY A O 1
ATOM 539 N N . LEU A 1 73 ? -6.016 9.345 6.941 1.00 89.69 73 LEU A N 1
ATOM 540 C CA . LEU A 1 73 ? -4.725 9.917 7.352 1.00 89.69 73 LEU A CA 1
ATOM 541 C C . LEU A 1 73 ? -4.120 10.813 6.261 1.00 89.69 73 LEU A C 1
ATOM 543 O O . LEU A 1 73 ? -3.507 11.836 6.563 1.00 89.69 73 LEU A O 1
ATOM 547 N N . LYS A 1 74 ? -4.333 10.449 4.991 1.00 89.50 74 LYS A N 1
ATOM 548 C CA . LYS A 1 74 ? -3.952 11.277 3.847 1.00 89.50 74 LYS A CA 1
ATOM 549 C C . LYS A 1 74 ? -4.785 12.559 3.823 1.00 89.50 74 LYS A C 1
ATOM 551 O O . LYS A 1 74 ? -4.206 13.634 3.723 1.00 89.50 74 LYS A O 1
ATOM 556 N N . SER A 1 75 ? -6.103 12.451 3.994 1.00 87.75 75 SER A N 1
ATOM 557 C CA . SER A 1 75 ? -7.015 13.603 4.005 1.00 87.75 75 SER A CA 1
ATOM 558 C C . SER A 1 75 ? -6.670 14.622 5.097 1.00 87.75 75 SER A C 1
ATOM 560 O O . SER A 1 75 ? -6.728 15.823 4.857 1.00 87.75 75 SER A O 1
ATOM 562 N N . VAL A 1 76 ? -6.269 14.165 6.289 1.00 90.31 76 VAL A N 1
ATOM 563 C CA . VAL A 1 76 ? -5.810 15.049 7.379 1.00 90.31 76 VAL A CA 1
ATOM 564 C C . VAL A 1 76 ? -4.502 15.755 7.002 1.00 90.31 76 VAL A C 1
ATOM 566 O O . VAL A 1 76 ? -4.368 16.959 7.218 1.00 90.31 76 VAL A O 1
ATOM 569 N N . GLY A 1 77 ? -3.553 15.027 6.404 1.00 89.31 77 GLY A N 1
ATOM 570 C CA . GLY A 1 77 ? -2.273 15.584 5.964 1.00 89.31 77 GLY A CA 1
ATOM 571 C C . GLY A 1 77 ? -2.389 16.586 4.813 1.00 89.31 77 GLY A C 1
ATOM 572 O O . GLY A 1 77 ? -1.607 17.533 4.762 1.00 89.31 77 GLY A O 1
ATOM 573 N N . GLU A 1 78 ? -3.354 16.400 3.912 1.00 89.38 78 GLU A N 1
ATOM 574 C CA . GLU A 1 78 ? -3.635 17.330 2.811 1.00 89.38 78 GLU A CA 1
ATOM 575 C C . GLU A 1 78 ? -4.328 18.609 3.298 1.00 89.38 78 GLU A C 1
ATOM 577 O O . GLU A 1 78 ? -3.964 19.693 2.849 1.00 89.38 78 GLU A O 1
ATOM 582 N N . GLU A 1 79 ? -5.267 18.498 4.243 1.00 88.88 79 GLU A N 1
ATOM 583 C CA . GLU A 1 79 ? -6.026 19.646 4.757 1.00 88.88 79 GLU A CA 1
ATOM 584 C C . GLU A 1 79 ? -5.196 20.515 5.716 1.00 88.88 79 GLU A C 1
ATOM 586 O O . GLU A 1 79 ? -5.108 21.730 5.556 1.00 88.88 79 GLU A O 1
ATOM 591 N N . HIS A 1 80 ? -4.564 19.900 6.722 1.00 87.12 80 HIS A N 1
ATOM 592 C CA . HIS A 1 80 ? -3.838 20.633 7.769 1.00 87.12 80 HIS A CA 1
ATOM 593 C C . HIS A 1 80 ? -2.341 20.775 7.474 1.00 87.12 80 HIS A C 1
ATOM 595 O O . HIS A 1 80 ? -1.653 21.561 8.122 1.00 87.12 80 HIS A O 1
ATOM 601 N N . GLY A 1 81 ? -1.813 20.016 6.512 1.00 88.38 81 GLY A N 1
ATOM 602 C CA . GLY A 1 81 ? -0.386 19.924 6.204 1.00 88.38 81 GLY A CA 1
ATOM 603 C C . GLY A 1 81 ? 0.317 18.787 6.954 1.00 88.38 81 GLY A C 1
ATOM 604 O O . GLY A 1 81 ? -0.056 18.417 8.072 1.00 88.38 81 GLY A O 1
ATOM 605 N N . ALA A 1 82 ? 1.373 18.235 6.348 1.00 83.88 82 ALA A N 1
ATOM 606 C CA . ALA A 1 82 ? 2.074 17.045 6.844 1.00 83.88 82 ALA A CA 1
ATOM 607 C C . ALA A 1 82 ? 2.717 17.226 8.235 1.00 83.88 82 ALA A C 1
ATOM 609 O O . ALA A 1 82 ? 2.712 16.298 9.042 1.00 83.88 82 ALA A O 1
ATOM 610 N N . ASP A 1 83 ? 3.221 18.425 8.537 1.00 88.38 83 ASP A N 1
ATOM 611 C CA . ASP A 1 83 ? 3.915 18.737 9.796 1.00 88.38 83 ASP A CA 1
ATOM 612 C C . ASP A 1 83 ? 3.025 19.376 10.870 1.00 88.38 83 ASP A C 1
ATOM 614 O O . ASP A 1 83 ? 3.514 19.767 11.935 1.00 88.38 83 ASP A O 1
ATOM 618 N N . SER A 1 84 ? 1.723 19.491 10.608 1.00 90.81 84 SER A N 1
ATOM 619 C CA . SER A 1 84 ? 0.783 20.110 11.539 1.00 90.81 84 SER A CA 1
ATOM 620 C C . SER A 1 84 ? 0.623 19.311 12.833 1.00 90.81 84 SER A C 1
ATOM 622 O O . SER A 1 84 ? 0.871 18.102 12.909 1.00 90.81 84 SER A O 1
ATOM 624 N N . VAL A 1 85 ? 0.177 20.004 13.882 1.00 90.06 85 VAL A N 1
ATOM 625 C CA . VAL A 1 85 ? -0.108 19.395 15.189 1.00 90.06 85 VAL A CA 1
ATOM 626 C C . VAL A 1 85 ? -1.216 18.341 15.052 1.00 90.06 85 VAL A C 1
ATOM 628 O O . VAL A 1 85 ? -1.150 17.285 15.677 1.00 90.06 85 VAL A O 1
ATOM 631 N N . GLN A 1 86 ? -2.180 18.594 14.166 1.00 87.94 86 GLN A N 1
ATOM 632 C CA . GLN A 1 86 ? -3.286 17.714 13.800 1.00 87.94 86 GLN A CA 1
ATOM 633 C C . GLN A 1 86 ? -2.791 16.431 13.133 1.00 87.94 86 GLN A C 1
ATOM 635 O O . GLN A 1 86 ? -3.136 15.342 13.588 1.00 87.94 86 GLN A O 1
ATOM 640 N N . SER A 1 87 ? -1.916 16.534 12.129 1.00 89.75 87 SER A N 1
ATOM 641 C CA . SER A 1 87 ? -1.332 15.369 11.453 1.00 89.75 87 SER A CA 1
ATOM 642 C C . SER A 1 87 ? -0.517 14.498 12.407 1.00 89.75 87 SER A C 1
ATOM 644 O O . SER A 1 87 ? -0.654 13.275 12.406 1.00 89.75 87 SER A O 1
ATOM 646 N N . ARG A 1 88 ? 0.286 15.106 13.289 1.00 90.50 88 ARG A N 1
ATOM 647 C CA . ARG A 1 88 ? 1.053 14.360 14.303 1.00 90.50 88 ARG A CA 1
ATOM 648 C C . ARG A 1 88 ? 0.141 13.643 15.294 1.00 90.50 88 ARG A C 1
ATOM 650 O O . ARG A 1 88 ? 0.358 12.465 15.573 1.00 90.50 88 ARG A O 1
ATOM 657 N N . ALA A 1 89 ? -0.902 14.321 15.766 1.00 88.69 89 ALA A N 1
ATOM 658 C CA . ALA A 1 89 ? -1.887 13.721 16.655 1.00 88.69 89 ALA A CA 1
ATOM 659 C C . ALA A 1 89 ? -2.673 12.586 15.978 1.00 88.69 89 ALA A C 1
ATOM 661 O O . ALA A 1 89 ? -2.921 11.560 16.607 1.00 88.69 89 ALA A O 1
ATOM 662 N N . ALA A 1 90 ? -3.017 12.724 14.695 1.00 89.31 90 ALA A N 1
ATOM 663 C CA . ALA A 1 90 ? -3.663 11.671 13.914 1.00 89.31 90 ALA A CA 1
ATOM 664 C C . ALA A 1 90 ? -2.784 10.419 13.797 1.00 89.31 90 ALA A C 1
ATOM 666 O O . ALA A 1 90 ? -3.273 9.305 13.989 1.00 89.31 90 ALA A O 1
ATOM 667 N N . VAL A 1 91 ? -1.482 10.589 13.547 1.00 90.94 91 VAL A N 1
ATOM 668 C CA . VAL A 1 91 ? -0.517 9.478 13.511 1.00 90.94 91 VAL A CA 1
ATOM 669 C C . VAL A 1 91 ? -0.398 8.800 14.879 1.00 90.94 91 VAL A C 1
ATOM 671 O O . VAL A 1 91 ? -0.380 7.571 14.958 1.00 90.94 91 VAL A O 1
ATOM 674 N N . GLU A 1 92 ? -0.336 9.571 15.963 1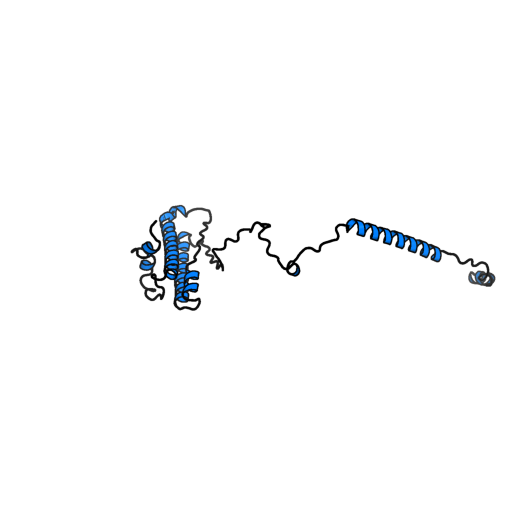.00 90.19 92 GLU A N 1
ATOM 675 C CA . GLU A 1 92 ? -0.248 9.030 17.324 1.00 90.19 92 GLU A CA 1
ATOM 676 C C . GLU A 1 92 ? -1.516 8.263 17.725 1.00 90.19 92 GLU A C 1
ATOM 678 O O . GLU A 1 92 ? -1.437 7.148 18.255 1.00 90.19 92 GLU A O 1
ATOM 683 N N . LEU A 1 93 ? -2.686 8.823 17.414 1.00 88.50 93 LEU A N 1
ATOM 684 C CA . LEU A 1 93 ? -3.980 8.183 17.619 1.00 88.50 93 LEU A CA 1
ATOM 685 C C . LEU A 1 93 ? -4.043 6.871 16.835 1.00 88.50 93 LEU A C 1
ATOM 687 O O . LEU A 1 93 ? -4.362 5.827 17.408 1.00 88.50 93 LEU A O 1
ATOM 691 N N . PHE A 1 94 ? -3.666 6.898 15.556 1.00 90.12 94 PHE A N 1
ATOM 692 C CA . PHE A 1 94 ? -3.626 5.709 14.713 1.00 90.12 94 PHE A CA 1
ATOM 693 C C . PHE A 1 94 ? -2.700 4.633 15.287 1.00 90.12 94 PHE A C 1
ATOM 695 O O . PHE A 1 94 ? -3.106 3.479 15.407 1.00 90.12 94 PHE A O 1
ATOM 702 N N . ARG A 1 95 ? -1.488 5.000 15.717 1.00 91.00 95 ARG A N 1
ATOM 703 C CA . ARG A 1 95 ? -0.521 4.071 16.322 1.00 91.00 95 ARG A CA 1
ATOM 704 C C . ARG A 1 95 ? -1.063 3.430 17.595 1.00 91.00 95 ARG A C 1
ATOM 706 O O . ARG A 1 95 ? -0.951 2.218 17.774 1.00 91.00 95 ARG A O 1
ATOM 713 N N . THR A 1 96 ? -1.662 4.234 18.468 1.00 90.44 96 THR A N 1
ATOM 714 C CA . THR A 1 96 ? -2.274 3.756 19.714 1.00 90.44 96 THR A CA 1
ATOM 715 C C . THR A 1 96 ? -3.418 2.797 19.415 1.00 90.44 96 THR A C 1
ATOM 717 O O . THR A 1 96 ? -3.533 1.742 20.041 1.00 90.44 96 THR A O 1
ATOM 720 N N . HIS A 1 97 ? -4.237 3.124 18.415 1.00 88.12 97 HIS A N 1
ATOM 721 C CA . HIS A 1 97 ? -5.329 2.263 18.000 1.00 88.12 97 HIS A CA 1
ATOM 722 C C . HIS A 1 97 ? -4.825 0.944 17.410 1.00 88.12 97 HIS A C 1
ATOM 724 O O . HIS A 1 97 ? -5.277 -0.113 17.833 1.00 88.12 97 HIS A O 1
ATOM 730 N N . LEU A 1 98 ? -3.837 0.985 16.515 1.00 91.19 98 LEU A N 1
ATOM 731 C CA . LEU A 1 98 ? -3.238 -0.194 15.885 1.00 91.19 98 LEU A CA 1
ATOM 732 C C . LEU A 1 98 ? -2.654 -1.158 16.926 1.00 91.19 98 LEU A C 1
ATOM 734 O O . LEU A 1 98 ? -2.880 -2.366 16.842 1.00 91.19 98 LEU A O 1
ATOM 738 N N . ASN A 1 99 ? -1.969 -0.636 17.946 1.00 91.06 99 ASN A N 1
ATOM 739 C CA . ASN A 1 99 ? -1.459 -1.452 19.049 1.00 91.06 99 ASN A CA 1
ATOM 740 C C . ASN A 1 99 ? -2.594 -2.181 19.777 1.00 91.06 99 ASN A C 1
ATOM 742 O O . ASN A 1 99 ? -2.531 -3.399 19.932 1.00 91.06 99 ASN A O 1
ATOM 746 N N . LYS A 1 100 ? -3.666 -1.461 20.131 1.00 90.31 100 LYS A N 1
ATOM 747 C CA . LYS A 1 100 ? -4.848 -2.051 20.770 1.00 90.31 100 LYS A CA 1
ATOM 748 C C . LYS A 1 100 ? -5.512 -3.110 19.886 1.00 90.31 100 LYS A C 1
ATOM 750 O O . LYS A 1 100 ? -5.813 -4.198 20.359 1.00 90.31 100 LYS A O 1
ATOM 755 N N . LEU A 1 101 ? -5.675 -2.834 18.591 1.00 89.06 101 LEU A N 1
ATOM 756 C CA . LEU A 1 101 ? -6.233 -3.804 17.644 1.00 89.06 101 LEU A CA 1
ATOM 757 C C . LEU A 1 101 ? -5.361 -5.058 17.531 1.00 89.06 101 LEU A C 1
ATOM 759 O O . LEU A 1 101 ? -5.876 -6.168 17.430 1.00 89.06 101 LEU A O 1
ATOM 763 N N . THR A 1 102 ? -4.039 -4.897 17.565 1.00 91.38 102 THR A N 1
ATOM 764 C CA . THR A 1 102 ? -3.099 -6.021 17.527 1.00 91.38 102 THR A CA 1
ATOM 765 C C . THR A 1 102 ? -3.206 -6.873 18.786 1.00 91.38 102 THR A C 1
ATOM 767 O O . THR A 1 102 ? -3.147 -8.097 18.697 1.00 91.38 102 THR A O 1
ATOM 770 N N . GLU A 1 103 ? -3.367 -6.256 19.955 1.00 91.44 103 GLU A N 1
ATOM 771 C CA . GLU A 1 103 ? -3.602 -6.961 21.219 1.00 91.44 103 GLU A CA 1
ATOM 772 C C . GLU A 1 103 ? -4.930 -7.726 21.196 1.00 91.44 103 GLU A C 1
ATOM 774 O O . GLU A 1 103 ? -4.947 -8.925 21.491 1.00 91.44 103 GLU A O 1
ATOM 779 N N . ASP A 1 104 ? -6.008 -7.079 20.747 1.00 88.81 104 ASP A N 1
ATOM 780 C CA . ASP A 1 104 ? -7.324 -7.700 20.592 1.00 88.81 104 ASP A CA 1
ATOM 781 C C . ASP A 1 104 ? -7.242 -8.907 19.637 1.00 88.81 104 ASP A C 1
ATOM 783 O O . ASP A 1 104 ? -7.643 -10.016 19.994 1.00 88.81 104 ASP A O 1
ATOM 787 N N . LEU A 1 105 ? -6.621 -8.754 18.461 1.00 88.69 105 LEU A N 1
ATOM 788 C CA . LEU A 1 105 ? -6.438 -9.845 17.495 1.00 88.69 105 LEU A CA 1
ATOM 789 C C . LEU A 1 105 ? -5.552 -10.976 18.034 1.00 88.69 105 LEU A C 1
ATOM 791 O O . LEU A 1 105 ? -5.881 -12.150 17.848 1.00 88.69 105 LEU A O 1
ATOM 795 N N . LYS A 1 106 ? -4.454 -10.661 18.734 1.00 89.88 106 LYS A N 1
ATOM 796 C CA . LYS A 1 106 ? -3.609 -11.676 19.387 1.00 89.88 106 LYS A CA 1
ATOM 797 C C . LYS A 1 106 ? -4.411 -12.499 20.387 1.00 89.88 106 LYS A C 1
ATOM 799 O O . LYS A 1 106 ? -4.219 -13.713 20.441 1.00 89.88 106 LYS A O 1
ATOM 804 N N . SER A 1 107 ? -5.323 -11.869 21.128 1.00 88.31 107 SER A N 1
ATOM 805 C CA . SER A 1 107 ? -6.199 -12.573 22.066 1.00 88.31 107 SER A CA 1
ATOM 806 C C . SER A 1 107 ? -7.134 -13.562 21.354 1.00 88.31 107 SER A C 1
ATOM 808 O O . SER A 1 107 ? -7.291 -14.694 21.815 1.00 88.31 107 SER A O 1
ATOM 810 N N . PHE A 1 108 ? -7.675 -13.195 20.185 1.00 83.81 108 PHE A N 1
ATOM 811 C CA . PHE A 1 108 ? -8.590 -14.048 19.415 1.00 83.81 108 PHE A CA 1
ATOM 812 C C . PHE A 1 108 ? -7.886 -15.240 18.767 1.00 83.81 108 PHE A C 1
ATOM 814 O O . PHE A 1 108 ? -8.387 -16.364 18.824 1.00 83.81 108 PHE A O 1
ATOM 821 N N . TYR A 1 109 ? -6.700 -15.016 18.202 1.00 86.12 109 TYR A N 1
ATOM 822 C CA . TYR A 1 109 ? -5.946 -16.030 17.461 1.00 86.12 109 TYR A CA 1
ATOM 823 C C . TYR A 1 109 ? -4.810 -16.666 18.276 1.00 86.12 109 TYR A C 1
ATOM 825 O O . TYR A 1 109 ? -3.903 -17.273 17.708 1.00 86.12 109 TYR A O 1
ATOM 833 N N . LYS A 1 110 ? -4.843 -16.557 19.614 1.00 86.81 110 LYS A N 1
ATOM 834 C CA . LYS A 1 110 ? -3.869 -17.180 20.536 1.00 86.81 110 LYS A CA 1
ATOM 835 C C . LYS A 1 110 ? -2.412 -16.882 20.152 1.00 86.81 110 LYS A C 1
ATOM 837 O O . LYS A 1 110 ? -1.586 -17.786 20.048 1.00 86.81 110 LYS A O 1
ATOM 842 N N . ASN A 1 111 ? -2.119 -15.607 19.914 1.00 86.75 111 ASN A N 1
ATOM 843 C CA . ASN A 1 111 ? -0.815 -15.076 19.509 1.00 86.75 111 ASN A CA 1
ATOM 844 C C . ASN A 1 111 ? -0.319 -15.502 18.113 1.00 86.75 111 ASN A C 1
ATOM 846 O O . ASN A 1 111 ? 0.813 -15.176 17.763 1.00 86.75 111 ASN A O 1
ATOM 850 N N . ASN A 1 112 ? -1.145 -16.154 17.291 1.00 87.00 112 ASN A N 1
ATOM 851 C CA . ASN A 1 112 ? -0.806 -16.472 15.904 1.00 87.00 112 ASN A CA 1
ATOM 852 C C . ASN A 1 112 ? -1.378 -15.419 14.939 1.00 87.00 112 ASN A C 1
ATOM 854 O O . ASN A 1 112 ? -2.368 -15.664 14.256 1.00 87.00 112 ASN A O 1
ATOM 858 N N . VAL A 1 113 ? -0.786 -14.221 14.934 1.00 88.75 113 VAL A N 1
ATOM 859 C CA . VAL A 1 113 ? -1.224 -13.096 14.090 1.00 88.75 113 VAL A CA 1
ATOM 860 C C . VAL A 1 113 ? -0.014 -12.434 13.444 1.00 88.75 113 VAL A C 1
ATOM 862 O O . VAL A 1 113 ? 0.940 -12.077 14.137 1.00 88.75 113 VAL A O 1
ATOM 865 N N . LEU A 1 114 ? -0.087 -12.223 12.131 1.00 90.19 114 LEU A N 1
ATOM 866 C CA . LEU A 1 114 ? 0.829 -11.374 11.375 1.00 90.19 114 LEU A CA 1
ATOM 867 C C . LEU A 1 114 ? 0.106 -10.071 11.024 1.00 90.19 114 LEU A C 1
ATOM 869 O O . LEU A 1 114 ? -0.979 -10.106 10.449 1.00 90.19 114 LEU A O 1
ATOM 873 N N . VAL A 1 115 ? 0.704 -8.933 11.373 1.00 91.31 115 VAL A N 1
ATOM 874 C CA . VAL A 1 115 ? 0.187 -7.604 11.024 1.00 91.31 115 VAL A CA 1
ATOM 875 C C . VAL A 1 115 ? 1.193 -6.930 10.104 1.00 91.31 115 VAL A C 1
ATOM 877 O O . VAL A 1 115 ? 2.354 -6.765 10.473 1.00 91.31 115 VAL A O 1
ATOM 880 N N . GLU A 1 116 ? 0.739 -6.535 8.920 1.00 92.44 116 GLU A N 1
ATOM 881 C CA . GLU A 1 116 ? 1.531 -5.812 7.928 1.00 92.44 116 GLU A CA 1
ATOM 882 C C . GLU A 1 116 ? 0.872 -4.461 7.638 1.00 92.44 116 GLU A C 1
ATOM 884 O O . GLU A 1 116 ? -0.340 -4.378 7.435 1.00 92.44 116 GLU A O 1
ATOM 889 N N . VAL A 1 117 ? 1.672 -3.393 7.637 1.00 90.94 117 VAL A N 1
ATOM 890 C CA . VAL A 1 117 ? 1.215 -2.034 7.328 1.00 90.94 117 VAL A CA 1
ATOM 891 C C . VAL A 1 117 ? 1.885 -1.592 6.039 1.00 90.94 117 VAL A C 1
ATOM 893 O O . VAL A 1 117 ? 3.100 -1.413 5.990 1.00 90.94 117 VAL A O 1
ATOM 896 N N . LEU A 1 118 ? 1.079 -1.406 4.997 1.00 89.69 118 LEU A N 1
ATOM 897 C CA . LEU A 1 118 ? 1.539 -0.987 3.680 1.00 89.69 118 LEU A CA 1
ATOM 898 C C . LEU A 1 118 ? 1.202 0.486 3.460 1.00 89.69 118 LEU A C 1
ATOM 900 O O . LEU A 1 118 ? 0.038 0.878 3.505 1.00 89.69 118 LEU A O 1
ATOM 904 N N . VAL A 1 119 ? 2.223 1.298 3.186 1.00 88.06 119 VAL A N 1
ATOM 905 C CA . VAL A 1 119 ? 2.045 2.701 2.798 1.00 88.06 119 VAL A CA 1
ATOM 906 C C . VAL A 1 119 ? 2.164 2.795 1.284 1.00 88.06 119 VAL A C 1
ATOM 908 O O . VAL A 1 119 ? 3.221 2.529 0.713 1.00 88.06 119 VAL A O 1
ATOM 911 N N . VAL A 1 120 ? 1.068 3.167 0.627 1.00 85.44 120 VAL A N 1
ATOM 912 C CA . VAL A 1 120 ? 0.998 3.294 -0.832 1.00 85.44 120 VAL A CA 1
ATOM 913 C C . VAL A 1 120 ? 0.738 4.761 -1.181 1.00 85.44 120 VAL A C 1
ATOM 915 O O . VAL A 1 120 ? -0.174 5.356 -0.612 1.00 85.44 120 VAL A O 1
ATOM 918 N N . PRO A 1 121 ? 1.491 5.366 -2.121 1.00 75.25 121 PRO A N 1
ATOM 919 C CA . PRO A 1 121 ? 1.358 6.792 -2.434 1.00 75.25 121 PRO A CA 1
ATOM 920 C C . PRO A 1 121 ? -0.001 7.156 -3.047 1.00 75.25 121 PRO A C 1
ATOM 922 O O . PRO A 1 121 ? -0.472 8.274 -2.879 1.00 75.25 121 PRO A O 1
ATOM 925 N N . ASN A 1 122 ? -0.640 6.225 -3.759 1.00 71.69 122 ASN A N 1
ATOM 926 C CA . ASN A 1 122 ? -1.966 6.418 -4.334 1.00 71.69 122 ASN A CA 1
ATOM 927 C C . ASN A 1 122 ? -2.779 5.137 -4.195 1.00 71.69 122 ASN A C 1
ATOM 929 O O . ASN A 1 122 ? -2.415 4.114 -4.775 1.00 71.69 122 ASN A O 1
ATOM 933 N N . VAL A 1 123 ? -3.884 5.220 -3.462 1.00 66.44 123 VAL A N 1
ATOM 934 C CA . VAL A 1 123 ? -4.812 4.104 -3.249 1.00 66.44 123 VAL A CA 1
ATOM 935 C C . VAL A 1 123 ? -5.859 4.044 -4.373 1.00 66.44 123 VAL A C 1
ATOM 937 O O . VAL A 1 123 ? -6.180 2.963 -4.857 1.00 66.44 123 VAL A O 1
ATOM 940 N N . ASP A 1 124 ? -6.302 5.202 -4.878 1.00 63.91 124 ASP A N 1
ATOM 941 C CA . ASP A 1 124 ? -7.462 5.300 -5.787 1.00 63.91 124 ASP A CA 1
ATOM 942 C C . ASP A 1 124 ? -7.138 5.110 -7.271 1.00 63.91 124 ASP A C 1
ATOM 944 O O . ASP A 1 124 ? -8.025 4.940 -8.109 1.00 63.91 124 ASP A O 1
ATOM 948 N N . THR A 1 125 ? -5.855 5.124 -7.635 1.00 62.09 125 THR A N 1
ATOM 949 C CA . THR A 1 125 ? -5.465 4.849 -9.019 1.00 62.09 125 THR A CA 1
ATOM 950 C C . THR A 1 125 ? -5.281 3.354 -9.186 1.00 62.09 125 THR A C 1
ATOM 952 O O . THR A 1 125 ? -4.174 2.822 -9.106 1.00 62.09 125 THR A O 1
ATOM 955 N N . ALA A 1 126 ? -6.389 2.659 -9.451 1.00 59.47 126 ALA A N 1
ATOM 956 C CA . ALA A 1 126 ? -6.319 1.313 -9.992 1.00 59.47 126 ALA A CA 1
ATOM 957 C C . ALA A 1 126 ? -5.358 1.353 -11.189 1.00 59.47 126 ALA A C 1
ATOM 959 O O . ALA A 1 126 ? -5.613 2.038 -12.187 1.00 59.47 126 ALA A O 1
ATOM 960 N N . LYS A 1 127 ? -4.219 0.658 -11.085 1.00 61.72 127 LYS A N 1
ATOM 961 C CA . LYS A 1 127 ? -3.292 0.468 -12.205 1.00 61.72 127 LYS A CA 1
ATOM 962 C C . LYS A 1 127 ? -3.945 -0.485 -13.202 1.00 61.72 127 LYS A C 1
ATOM 964 O O . LYS A 1 127 ? -3.556 -1.637 -13.347 1.00 61.72 127 LYS A O 1
ATOM 969 N N . VAL A 1 128 ? -4.994 -0.010 -13.863 1.00 68.06 128 VAL A N 1
ATOM 970 C CA . VAL A 1 128 ? -5.674 -0.741 -14.920 1.00 68.06 128 VAL A CA 1
ATOM 971 C C . VAL A 1 128 ? -4.726 -0.783 -16.104 1.00 68.06 128 VAL A C 1
ATOM 973 O O . VAL A 1 128 ? -4.157 0.239 -16.502 1.00 68.06 128 VAL A O 1
ATOM 976 N N . ARG A 1 129 ? -4.561 -1.972 -16.684 1.00 65.44 129 ARG A N 1
ATOM 977 C CA . ARG A 1 129 ? -3.872 -2.138 -17.960 1.00 65.44 129 ARG A CA 1
ATOM 978 C C . ARG A 1 129 ? -4.545 -1.218 -18.979 1.00 65.44 129 ARG A C 1
ATOM 980 O O . ARG A 1 129 ? -5.659 -1.488 -19.416 1.00 65.44 129 ARG A O 1
ATOM 987 N N . LYS A 1 130 ? -3.881 -0.125 -19.356 1.00 69.69 130 LYS A N 1
ATOM 988 C CA . LYS A 1 130 ? -4.351 0.735 -20.443 1.00 69.69 130 LYS A CA 1
ATOM 989 C C . LYS A 1 130 ? -4.304 -0.094 -21.729 1.00 69.69 130 LYS A C 1
ATOM 991 O O . LYS A 1 130 ? -3.225 -0.415 -22.225 1.00 69.69 130 LYS A O 1
ATOM 996 N N . THR A 1 131 ? -5.464 -0.491 -22.245 1.00 69.56 131 THR A N 1
ATOM 997 C CA . THR A 1 131 ? -5.575 -1.029 -23.603 1.00 69.56 131 THR A CA 1
ATOM 998 C C . THR A 1 131 ? -5.215 0.095 -24.567 1.00 69.56 131 THR A C 1
ATOM 1000 O O . THR A 1 131 ? -5.724 1.209 -24.442 1.00 69.56 131 THR A O 1
ATOM 1003 N N . ARG A 1 132 ? -4.280 -0.157 -25.486 1.00 68.12 132 ARG A N 1
ATOM 1004 C CA . ARG A 1 132 ? -3.806 0.869 -26.420 1.00 68.12 132 ARG A CA 1
ATOM 1005 C C . ARG A 1 132 ? -4.955 1.238 -27.363 1.00 68.12 132 ARG A C 1
ATOM 1007 O O . ARG A 1 132 ? -5.414 0.387 -28.115 1.00 68.12 132 ARG A O 1
ATOM 1014 N N . SER A 1 133 ? -5.419 2.485 -27.310 1.00 70.88 133 SER A N 1
ATOM 1015 C CA . SER A 1 133 ? -6.285 3.059 -28.344 1.00 70.88 133 SER A CA 1
ATOM 1016 C C . SER A 1 133 ? -5.402 3.766 -29.363 1.00 70.88 133 SER A C 1
ATOM 1018 O O . SER A 1 133 ? -4.575 4.595 -28.980 1.00 70.88 133 SER A O 1
ATOM 1020 N N . LEU A 1 134 ? -5.579 3.457 -30.650 1.00 67.00 134 LEU A N 1
ATOM 1021 C CA . LEU A 1 134 ? -4.835 4.094 -31.744 1.00 67.00 134 LEU A CA 1
ATOM 1022 C C . LEU A 1 134 ? -5.065 5.615 -31.793 1.00 67.00 134 LEU A C 1
ATOM 1024 O O . LEU A 1 134 ? -4.199 6.349 -32.253 1.00 67.00 134 LEU A O 1
ATOM 1028 N N . MET A 1 135 ? -6.187 6.098 -31.249 1.00 66.25 135 MET A N 1
ATOM 1029 C CA . MET A 1 135 ? -6.520 7.528 -31.193 1.00 66.25 135 MET A CA 1
ATOM 1030 C C . MET A 1 135 ? -5.913 8.259 -29.984 1.00 66.25 135 MET A C 1
ATOM 1032 O O . MET A 1 135 ? -5.969 9.481 -29.917 1.00 66.25 135 MET A O 1
ATOM 1036 N N . ALA A 1 136 ? -5.338 7.530 -29.020 1.00 63.62 136 ALA A N 1
ATOM 1037 C CA . ALA A 1 136 ? -4.692 8.093 -27.830 1.00 63.62 136 ALA A CA 1
ATOM 1038 C C . ALA A 1 136 ? -3.158 8.164 -27.963 1.00 63.62 136 ALA A C 1
ATOM 1040 O O . ALA A 1 136 ? -2.458 8.367 -26.967 1.00 63.62 136 ALA A O 1
ATOM 1041 N N . ALA A 1 137 ? -2.624 7.959 -29.171 1.00 62.69 137 ALA A N 1
ATOM 1042 C CA . ALA A 1 137 ? -1.198 8.043 -29.447 1.00 62.69 137 ALA A CA 1
ATOM 1043 C C . ALA A 1 137 ? -0.710 9.489 -29.260 1.00 62.69 137 ALA A C 1
ATOM 1045 O O . ALA A 1 137 ? -0.800 10.323 -30.155 1.00 62.69 137 ALA A O 1
ATOM 1046 N N . LYS A 1 138 ? -0.190 9.792 -28.068 1.00 64.62 138 LYS A N 1
ATOM 1047 C CA . LYS A 1 138 ? 0.627 10.986 -27.848 1.00 64.62 138 LYS A CA 1
ATOM 1048 C C . LYS A 1 138 ? 1.908 10.809 -28.666 1.00 64.62 138 LYS A C 1
ATOM 1050 O O . LYS A 1 138 ? 2.511 9.739 -28.614 1.00 64.62 138 LYS A O 1
ATOM 1055 N N . THR A 1 139 ? 2.307 11.819 -29.433 1.00 65.38 139 THR A N 1
ATOM 1056 C CA . THR A 1 139 ? 3.587 11.831 -30.154 1.00 65.38 139 THR A CA 1
ATOM 1057 C C . THR A 1 139 ? 4.713 11.805 -29.123 1.00 65.38 139 THR A C 1
ATOM 1059 O O . THR A 1 139 ? 5.026 12.824 -28.511 1.00 65.38 139 THR A O 1
ATOM 1062 N N . PHE A 1 140 ? 5.245 10.619 -28.840 1.00 64.62 140 PHE A N 1
ATOM 1063 C CA . PHE A 1 140 ? 6.414 10.459 -27.986 1.00 64.62 140 PHE A CA 1
ATOM 1064 C C . PHE A 1 140 ? 7.670 10.704 -28.814 1.00 64.62 140 PHE A C 1
ATOM 1066 O O . PHE A 1 140 ? 7.739 10.267 -29.963 1.00 64.62 140 PHE A O 1
ATOM 1073 N N . ASP A 1 141 ? 8.659 11.371 -28.219 1.00 71.75 141 ASP A N 1
ATOM 1074 C CA . ASP A 1 141 ? 9.965 11.542 -28.845 1.00 71.75 141 ASP A CA 1
ATOM 1075 C C . ASP A 1 141 ? 10.581 10.158 -29.115 1.00 71.75 141 ASP A C 1
ATOM 1077 O O . ASP A 1 141 ? 10.820 9.403 -28.161 1.00 71.75 141 ASP A O 1
ATOM 1081 N N . PRO A 1 142 ? 10.856 9.804 -30.383 1.00 66.75 142 PRO A N 1
ATOM 1082 C CA . PRO A 1 142 ? 11.326 8.469 -30.751 1.00 66.75 142 PRO A CA 1
ATOM 1083 C C . PRO A 1 142 ? 12.667 8.117 -30.088 1.00 66.75 142 PRO A C 1
ATOM 1085 O O . PRO A 1 142 ? 12.934 6.951 -29.822 1.00 66.75 142 PRO A O 1
ATOM 1088 N N . ASN A 1 143 ? 13.464 9.124 -29.716 1.00 69.50 143 ASN A N 1
ATOM 1089 C CA . ASN A 1 143 ? 14.786 8.952 -29.108 1.00 69.50 143 ASN A CA 1
ATOM 1090 C C . ASN A 1 143 ? 14.764 8.600 -27.610 1.00 69.50 143 ASN A C 1
ATOM 1092 O O . ASN A 1 143 ? 15.813 8.301 -27.044 1.00 69.50 143 ASN A O 1
ATOM 1096 N N . LYS A 1 144 ? 13.608 8.663 -26.937 1.00 74.31 144 LYS A N 1
ATOM 1097 C CA . LYS A 1 144 ? 13.484 8.338 -25.500 1.00 74.31 144 LYS A CA 1
ATOM 1098 C C . LYS A 1 144 ? 12.987 6.910 -25.251 1.00 74.31 144 LYS A C 1
ATOM 1100 O O . LYS A 1 144 ? 12.823 6.488 -24.107 1.00 74.31 144 LYS A O 1
ATOM 1105 N N . LEU A 1 145 ? 12.708 6.177 -26.320 1.00 76.00 145 LEU A N 1
ATOM 1106 C CA . LEU A 1 145 ? 12.199 4.819 -26.273 1.00 76.00 145 LEU A CA 1
ATOM 1107 C C . LEU A 1 145 ? 13.346 3.850 -26.567 1.00 76.00 145 LEU A C 1
ATOM 1109 O O . LEU A 1 145 ? 14.131 4.074 -27.483 1.00 76.00 145 LEU A O 1
ATOM 1113 N N . ASN A 1 146 ? 13.422 2.756 -25.808 1.00 80.88 146 ASN A N 1
ATOM 1114 C CA . ASN A 1 146 ? 14.306 1.634 -26.127 1.00 80.88 146 ASN A CA 1
ATOM 1115 C C . ASN A 1 146 ? 13.683 0.812 -27.269 1.00 80.88 146 ASN A C 1
ATOM 1117 O O . ASN A 1 146 ? 13.178 -0.289 -27.046 1.00 80.88 146 ASN A O 1
ATOM 1121 N N . LEU A 1 147 ? 13.585 1.425 -28.450 1.00 79.56 147 LEU A N 1
ATOM 1122 C CA . LEU A 1 147 ? 13.083 0.781 -29.658 1.00 79.56 147 LEU A CA 1
ATOM 1123 C C . LEU A 1 147 ? 14.115 -0.227 -30.157 1.00 79.56 147 LEU A C 1
ATOM 1125 O O . LEU A 1 147 ? 15.320 -0.042 -29.994 1.00 79.56 147 LEU A O 1
ATOM 1129 N N . GLU A 1 148 ? 13.617 -1.302 -30.755 1.00 80.12 148 GLU A N 1
ATOM 1130 C CA . GLU A 1 148 ? 14.465 -2.255 -31.455 1.00 80.12 148 GLU A CA 1
ATOM 1131 C C . GLU A 1 148 ? 15.166 -1.567 -32.633 1.00 80.12 148 GLU A C 1
ATOM 1133 O O . GLU A 1 148 ? 14.631 -0.638 -33.243 1.00 80.12 148 GLU A O 1
ATOM 1138 N N . ILE A 1 149 ? 16.381 -2.021 -32.931 1.00 76.88 149 ILE A N 1
ATOM 1139 C CA . ILE A 1 149 ? 17.125 -1.575 -34.105 1.00 76.88 149 ILE A CA 1
ATOM 1140 C C . ILE A 1 149 ? 16.385 -2.095 -35.339 1.00 76.88 149 ILE A C 1
ATOM 1142 O O . ILE A 1 149 ? 16.254 -3.305 -35.513 1.00 76.88 149 ILE A O 1
ATOM 1146 N N . ASP A 1 150 ? 15.914 -1.185 -36.188 1.00 81.12 150 ASP A N 1
ATOM 1147 C CA . ASP A 1 150 ? 15.241 -1.557 -37.430 1.00 81.12 150 ASP A CA 1
ATOM 1148 C C . ASP A 1 150 ? 16.276 -2.099 -38.427 1.00 81.12 150 ASP A C 1
ATOM 1150 O O . ASP A 1 150 ? 17.170 -1.380 -38.886 1.00 81.12 150 ASP A O 1
ATOM 1154 N N . TRP A 1 151 ? 16.201 -3.398 -38.712 1.00 83.31 151 TRP A N 1
ATOM 1155 C CA . TRP A 1 151 ? 17.055 -4.042 -39.703 1.00 83.31 151 TRP A CA 1
ATOM 1156 C C . TRP A 1 151 ? 16.475 -3.852 -41.100 1.00 83.31 151 TRP A C 1
ATOM 1158 O O . TRP A 1 151 ? 15.263 -3.846 -41.304 1.00 83.31 151 TRP A O 1
ATOM 1168 N N . TYR A 1 152 ? 17.349 -3.772 -42.104 1.00 87.75 152 TYR A N 1
ATOM 1169 C CA . TYR A 1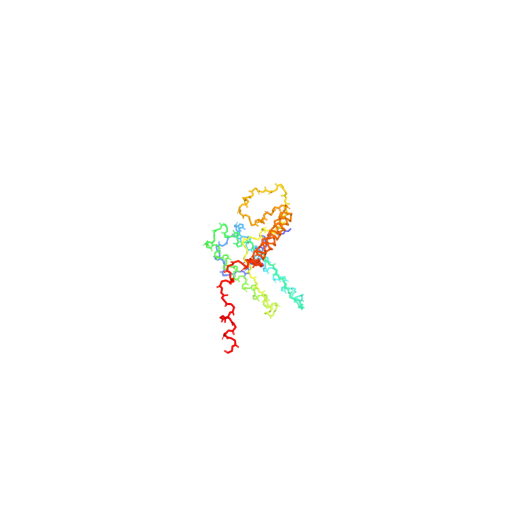 152 ? 16.906 -3.746 -43.494 1.00 87.75 152 TYR A CA 1
ATOM 1170 C C . TYR A 1 152 ? 16.045 -4.975 -43.802 1.00 87.75 152 TYR A C 1
ATOM 1172 O O . TYR A 1 152 ? 16.462 -6.110 -43.568 1.00 87.75 152 TYR A O 1
ATOM 1180 N N . LYS A 1 153 ? 14.869 -4.756 -44.396 1.00 89.50 153 LYS A N 1
ATOM 1181 C CA . LYS A 1 153 ? 13.951 -5.831 -44.806 1.00 89.50 153 LYS A CA 1
ATOM 1182 C C . LYS A 1 153 ? 14.631 -6.882 -45.694 1.00 89.50 153 LYS A C 1
ATOM 1184 O O . LYS A 1 153 ? 14.332 -8.068 -45.597 1.00 89.50 153 LYS A O 1
ATOM 1189 N N . ASP A 1 154 ? 15.591 -6.438 -46.499 1.00 92.06 154 ASP A N 1
ATOM 1190 C CA . ASP A 1 154 ? 16.331 -7.271 -47.447 1.00 92.06 154 ASP A CA 1
ATOM 1191 C C . ASP A 1 154 ? 17.651 -7.818 -46.870 1.00 92.06 154 ASP A C 1
ATOM 1193 O O . ASP A 1 154 ? 18.492 -8.335 -47.610 1.00 92.06 154 ASP A O 1
ATOM 1197 N N . TYR A 1 155 ? 17.854 -7.737 -45.549 1.00 92.25 155 TYR A N 1
ATOM 1198 C CA . TYR A 1 155 ? 19.060 -8.225 -44.874 1.00 92.25 155 TYR A CA 1
ATOM 1199 C C . TYR A 1 155 ? 19.446 -9.668 -45.261 1.00 92.25 155 TYR A C 1
ATOM 1201 O O . TYR A 1 155 ? 20.618 -9.880 -45.587 1.00 92.25 155 TYR A O 1
ATOM 1209 N N . PRO A 1 156 ? 18.519 -10.651 -45.337 1.00 93.56 156 PRO A N 1
ATOM 1210 C CA . PRO A 1 156 ? 18.877 -12.017 -45.725 1.00 93.56 156 PRO A CA 1
ATOM 1211 C C . PRO A 1 156 ? 19.446 -12.121 -47.147 1.00 93.56 156 PRO A C 1
ATOM 1213 O O . PRO A 1 156 ? 20.327 -12.943 -47.401 1.00 93.56 156 PRO A O 1
ATOM 1216 N N . ALA A 1 157 ? 18.965 -11.297 -48.080 1.00 94.75 157 ALA A N 1
ATOM 1217 C CA . ALA A 1 157 ? 19.446 -11.297 -49.458 1.00 94.75 157 ALA A CA 1
ATOM 1218 C C . ALA A 1 157 ? 20.826 -10.631 -49.557 1.00 94.75 157 ALA A C 1
ATOM 1220 O O . ALA A 1 157 ? 21.762 -11.222 -50.099 1.00 94.75 157 ALA A O 1
ATOM 1221 N N . SER A 1 158 ? 20.975 -9.443 -48.963 1.00 92.94 158 SER A N 1
ATOM 1222 C CA . SER A 1 158 ? 22.234 -8.690 -48.949 1.00 92.94 158 SER A CA 1
ATOM 1223 C C . SER A 1 158 ? 23.365 -9.471 -48.278 1.00 92.94 158 SER A C 1
ATOM 1225 O O . SER A 1 158 ? 24.474 -9.528 -48.808 1.00 92.94 158 SER A O 1
ATOM 1227 N N . PHE A 1 159 ? 23.083 -10.137 -47.155 1.00 95.25 159 PHE A N 1
ATOM 1228 C CA . PHE A 1 159 ? 24.058 -10.974 -46.455 1.00 95.25 159 PHE A CA 1
ATOM 1229 C C . PHE A 1 159 ? 24.563 -12.132 -47.327 1.00 95.25 159 PHE A C 1
ATOM 1231 O O . PHE A 1 159 ? 25.770 -12.352 -47.420 1.00 95.25 159 PHE A O 1
ATOM 1238 N N . ASN A 1 160 ? 23.659 -12.834 -48.017 1.00 96.12 160 ASN A N 1
ATOM 1239 C CA . ASN A 1 160 ? 24.024 -13.965 -48.871 1.00 96.12 160 ASN A CA 1
ATOM 1240 C C . ASN A 1 160 ? 24.861 -13.546 -50.089 1.00 96.12 160 ASN A C 1
ATOM 1242 O O . ASN A 1 160 ? 25.828 -14.220 -50.433 1.00 96.12 160 ASN A O 1
ATOM 1246 N N . ILE A 1 161 ? 24.538 -12.428 -50.738 1.00 96.12 161 ILE A N 1
ATOM 1247 C CA . ILE A 1 161 ? 25.325 -11.955 -51.888 1.00 96.12 161 ILE A CA 1
ATOM 1248 C C . ILE A 1 161 ? 26.753 -11.614 -51.446 1.00 96.12 161 ILE A C 1
ATOM 1250 O O . ILE A 1 161 ? 27.715 -12.028 -52.092 1.00 96.12 161 ILE A O 1
ATOM 1254 N N . VAL A 1 162 ? 26.898 -10.910 -50.320 1.00 96.62 162 VAL A N 1
ATOM 1255 C CA . VAL A 1 162 ? 28.208 -10.502 -49.799 1.00 96.62 162 VAL A CA 1
ATOM 1256 C C . VAL A 1 162 ? 29.030 -11.709 -49.342 1.00 96.62 162 VAL A C 1
ATOM 1258 O O . VAL A 1 162 ? 30.206 -11.801 -49.694 1.00 96.62 162 VAL A O 1
ATOM 1261 N N . ILE A 1 163 ? 28.438 -12.658 -48.607 1.00 97.25 163 ILE A N 1
ATOM 1262 C CA . ILE A 1 163 ? 29.188 -13.806 -48.078 1.00 97.25 163 ILE A CA 1
ATOM 1263 C C . ILE A 1 163 ? 29.708 -14.710 -49.202 1.00 97.25 163 ILE A C 1
ATOM 1265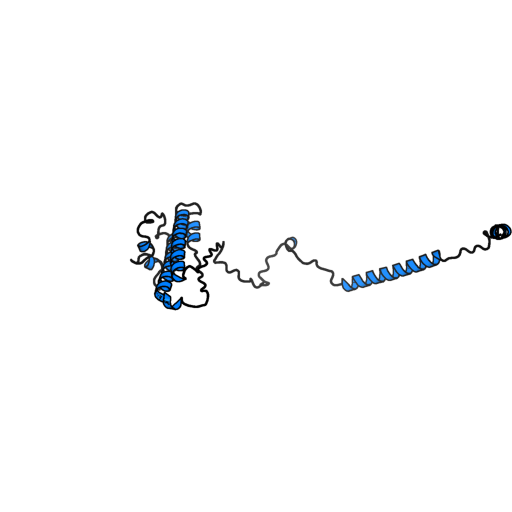 O O . ILE A 1 163 ? 30.885 -15.069 -49.200 1.00 97.25 163 ILE A O 1
ATOM 1269 N N . TRP A 1 164 ? 28.883 -15.016 -50.209 1.00 96.94 164 TRP A N 1
ATOM 1270 C CA . TRP A 1 164 ? 29.300 -15.861 -51.329 1.00 96.94 164 TRP A CA 1
ATOM 1271 C C . TRP A 1 164 ? 30.330 -15.172 -52.221 1.00 96.94 164 TRP A C 1
ATOM 1273 O O . TRP A 1 164 ? 31.280 -15.819 -52.664 1.00 96.94 164 TRP A O 1
ATOM 1283 N N . LEU A 1 165 ? 30.201 -13.860 -52.429 1.00 97.31 165 LEU A N 1
ATOM 1284 C CA . LEU A 1 165 ? 31.180 -13.077 -53.179 1.00 97.31 165 LEU A CA 1
ATOM 1285 C C . LEU A 1 165 ? 32.557 -13.106 -52.502 1.00 97.31 165 LEU A C 1
ATOM 1287 O O . LEU A 1 165 ? 33.559 -13.352 -53.174 1.00 97.31 165 LEU A O 1
ATOM 1291 N N . ILE A 1 166 ? 32.614 -12.919 -51.179 1.00 98.00 166 ILE A N 1
ATOM 1292 C CA . ILE A 1 166 ? 33.874 -12.958 -50.420 1.00 98.00 166 ILE A CA 1
ATOM 1293 C C . ILE A 1 166 ? 34.489 -14.362 -50.442 1.00 98.00 166 ILE A C 1
ATOM 1295 O O . ILE A 1 166 ? 35.695 -14.485 -50.647 1.00 98.00 166 ILE A O 1
ATOM 1299 N N . ILE A 1 167 ? 33.685 -15.420 -50.278 1.00 97.75 167 ILE A N 1
ATOM 1300 C CA . ILE A 1 167 ? 34.171 -16.810 -50.297 1.00 97.75 167 ILE A CA 1
ATOM 1301 C C . ILE A 1 167 ? 34.809 -17.147 -51.649 1.00 97.75 167 ILE A C 1
ATOM 1303 O O . ILE A 1 167 ? 35.941 -17.630 -51.690 1.00 97.75 167 ILE A O 1
ATOM 1307 N N . ILE A 1 168 ? 34.118 -16.867 -52.758 1.00 97.69 168 ILE A N 1
ATOM 1308 C CA . ILE A 1 168 ? 34.632 -17.156 -54.106 1.00 97.69 168 ILE A CA 1
ATOM 1309 C C . ILE A 1 168 ? 35.912 -16.361 -54.372 1.00 97.69 168 ILE A C 1
ATOM 1311 O O . ILE A 1 168 ? 36.886 -16.911 -54.893 1.00 97.69 168 ILE A O 1
ATOM 1315 N N . LEU A 1 169 ? 35.942 -15.085 -53.981 1.00 96.50 169 LEU A N 1
ATOM 1316 C CA . LEU A 1 169 ? 37.115 -14.234 -54.152 1.00 96.50 169 LEU A CA 1
ATOM 1317 C C . LEU A 1 169 ? 38.311 -14.745 -53.334 1.00 96.50 169 LEU A C 1
ATOM 1319 O O . LEU A 1 169 ? 39.411 -14.850 -53.873 1.00 96.50 169 LEU A O 1
ATOM 1323 N N . ALA A 1 170 ? 38.101 -15.140 -52.077 1.00 97.12 170 ALA A N 1
ATOM 1324 C CA . ALA A 1 170 ? 39.153 -15.687 -51.221 1.00 97.12 170 ALA A CA 1
ATOM 1325 C C . ALA A 1 170 ? 39.725 -17.003 -51.770 1.00 97.12 170 ALA A C 1
ATOM 1327 O O . ALA A 1 170 ? 40.943 -17.171 -51.824 1.00 97.12 170 ALA A O 1
ATOM 1328 N N . ILE A 1 171 ? 38.860 -17.910 -52.239 1.00 97.31 171 ILE A N 1
ATOM 1329 C CA . ILE A 1 171 ? 39.276 -19.173 -52.865 1.00 97.31 171 ILE A CA 1
ATOM 1330 C C . ILE A 1 171 ? 40.082 -18.900 -54.141 1.00 97.31 171 ILE A C 1
ATOM 1332 O O . ILE A 1 171 ? 41.136 -19.498 -54.348 1.00 97.31 171 ILE A O 1
ATOM 1336 N N . THR A 1 172 ? 39.628 -17.963 -54.975 1.00 96.62 172 THR A N 1
ATOM 1337 C CA . THR A 1 172 ? 40.316 -17.600 -56.224 1.00 96.62 172 THR A CA 1
ATOM 1338 C C . THR A 1 172 ? 41.722 -17.068 -55.948 1.00 96.62 172 THR A C 1
ATOM 1340 O O . THR A 1 172 ? 42.690 -17.530 -56.553 1.00 96.62 172 THR A O 1
ATOM 1343 N N . VAL A 1 173 ? 41.860 -16.143 -54.994 1.00 96.75 173 VAL A N 1
ATOM 1344 C CA . VAL A 1 173 ? 43.165 -15.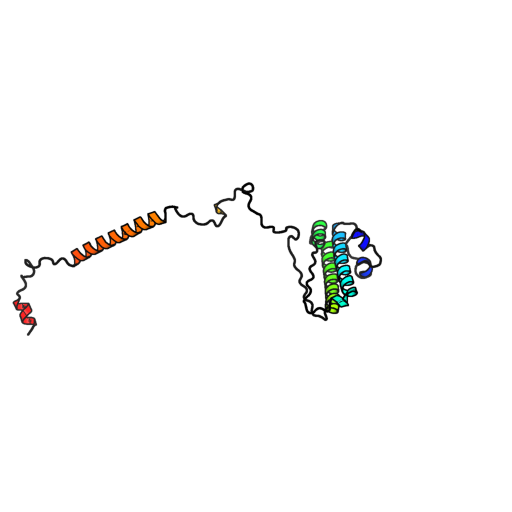597 -54.588 1.00 96.75 173 VAL A CA 1
ATOM 1345 C C . VAL A 1 173 ? 44.070 -16.693 -54.022 1.00 96.75 173 VAL A C 1
ATOM 1347 O O . VAL A 1 173 ? 45.255 -16.729 -54.351 1.00 96.75 173 VAL A O 1
ATOM 1350 N N . PHE A 1 174 ? 43.524 -17.620 -53.228 1.00 96.38 174 PHE A N 1
ATOM 1351 C CA . PHE A 1 174 ? 44.281 -18.745 -52.681 1.00 96.38 174 PHE A CA 1
ATOM 1352 C C . PHE A 1 174 ? 44.862 -19.646 -53.778 1.00 96.38 174 PHE A C 1
ATOM 1354 O O . PHE A 1 174 ? 46.046 -19.973 -53.734 1.00 96.38 174 PHE A O 1
ATOM 1361 N N . PHE A 1 175 ? 44.070 -20.003 -54.794 1.00 95.62 175 PHE A N 1
ATOM 1362 C CA . PHE A 1 175 ? 44.554 -20.818 -55.913 1.00 95.62 175 PHE A CA 1
ATOM 1363 C C . PHE A 1 175 ? 45.644 -20.116 -56.726 1.00 95.62 175 PHE A C 1
ATOM 1365 O O . PHE A 1 175 ? 46.631 -20.753 -57.089 1.00 95.62 175 PHE A O 1
ATOM 1372 N N . VAL A 1 176 ? 45.506 -18.812 -56.982 1.00 94.81 176 VAL A N 1
ATOM 1373 C CA . VAL A 1 176 ? 46.543 -18.030 -57.677 1.00 94.81 176 VAL A CA 1
ATOM 1374 C C . VAL A 1 176 ? 47.831 -17.986 -56.852 1.00 94.81 176 VAL A C 1
ATOM 1376 O O . VAL A 1 176 ? 48.911 -18.226 -57.391 1.00 94.81 176 VAL A O 1
ATOM 1379 N N . ALA A 1 177 ? 47.730 -17.742 -55.544 1.00 94.69 177 ALA A N 1
ATOM 1380 C CA . ALA A 1 177 ? 48.882 -17.736 -54.647 1.00 94.69 177 ALA A CA 1
ATOM 1381 C C . ALA A 1 177 ? 49.575 -19.106 -54.595 1.00 94.69 177 ALA A C 1
ATOM 1383 O O . ALA A 1 177 ? 50.799 -19.177 -54.693 1.00 94.69 177 ALA A O 1
ATOM 1384 N N . TYR A 1 178 ? 48.805 -20.194 -54.512 1.00 94.19 178 TYR A N 1
ATOM 1385 C CA . TYR A 1 178 ? 49.331 -21.558 -54.560 1.00 94.19 178 TYR A CA 1
ATOM 1386 C C . TYR A 1 178 ? 50.013 -21.866 -55.901 1.00 94.19 178 TYR A C 1
ATOM 1388 O O . TYR A 1 178 ? 51.083 -22.473 -55.928 1.00 94.19 178 TYR A O 1
ATOM 1396 N N . GLY A 1 179 ? 49.437 -21.400 -57.012 1.00 90.56 179 GLY A N 1
ATOM 1397 C CA . GLY A 1 179 ? 50.024 -21.538 -58.344 1.00 90.56 179 GLY A CA 1
ATOM 1398 C C . GLY A 1 179 ? 51.381 -20.845 -58.465 1.00 90.56 179 GLY A C 1
ATOM 1399 O O . GLY A 1 179 ? 52.320 -21.445 -58.977 1.00 90.56 179 GLY A O 1
ATOM 1400 N N . ILE A 1 180 ? 51.510 -19.620 -57.943 1.00 92.38 180 ILE A N 1
ATOM 1401 C CA . ILE A 1 180 ? 52.791 -18.894 -57.905 1.00 92.38 180 ILE A CA 1
ATOM 1402 C C . ILE A 1 180 ? 53.784 -19.605 -56.979 1.00 92.38 180 ILE A C 1
ATOM 1404 O O . ILE A 1 180 ? 54.950 -19.751 -57.335 1.00 92.38 180 ILE A O 1
ATOM 1408 N N . TRP A 1 181 ? 53.326 -20.075 -55.815 1.00 90.81 181 TRP A N 1
ATOM 1409 C CA . TRP A 1 181 ? 54.167 -20.773 -54.841 1.00 90.81 181 TRP A CA 1
ATOM 1410 C C . TRP A 1 181 ? 54.787 -22.053 -55.409 1.00 90.81 181 TRP A C 1
ATOM 1412 O O . TRP A 1 181 ? 55.955 -22.337 -55.160 1.00 90.81 181 TRP A O 1
ATOM 1422 N N . ASN A 1 182 ? 54.015 -22.825 -56.174 1.00 86.31 182 ASN A N 1
ATOM 1423 C CA . ASN A 1 182 ? 54.457 -24.095 -56.747 1.00 86.31 182 ASN A CA 1
ATOM 1424 C C . ASN A 1 182 ? 55.010 -23.961 -58.178 1.00 86.31 182 ASN A C 1
ATOM 1426 O O . ASN A 1 182 ? 55.203 -24.962 -58.872 1.00 86.31 182 ASN A O 1
ATOM 1430 N N . MET A 1 183 ? 55.244 -22.738 -58.655 1.00 83.56 183 MET A N 1
ATOM 1431 C CA . MET A 1 183 ? 55.847 -22.525 -59.962 1.00 83.56 183 MET A CA 1
ATOM 1432 C C . MET A 1 183 ? 57.344 -22.827 -59.868 1.00 83.56 183 MET A C 1
ATOM 1434 O O . MET A 1 183 ? 58.098 -22.050 -59.289 1.00 83.56 183 MET A O 1
ATOM 1438 N N . ASN A 1 184 ? 57.782 -23.949 -60.448 1.00 74.38 184 ASN A N 1
ATOM 1439 C CA . ASN A 1 184 ? 59.207 -24.239 -60.588 1.00 74.38 184 ASN A CA 1
ATOM 1440 C C . ASN A 1 184 ? 59.816 -23.210 -61.552 1.00 74.38 184 ASN A C 1
ATOM 1442 O O . ASN A 1 184 ? 59.487 -23.239 -62.743 1.00 74.38 184 ASN A O 1
ATOM 1446 N N . PRO A 1 185 ? 60.697 -22.302 -61.090 1.00 71.88 185 PRO A N 1
ATOM 1447 C CA . PRO A 1 185 ? 61.473 -21.500 -62.018 1.00 71.88 185 PRO A CA 1
ATOM 1448 C C . PRO A 1 185 ? 62.311 -22.489 -62.821 1.00 71.88 185 PRO A C 1
ATOM 1450 O O . PRO A 1 185 ? 62.978 -23.335 -62.238 1.00 71.88 185 PRO A O 1
ATOM 1453 N N . ASN A 1 186 ? 62.225 -22.460 -64.147 1.00 63.97 186 ASN A N 1
ATOM 1454 C CA . ASN A 1 186 ? 62.950 -23.409 -64.982 1.00 63.97 186 ASN A CA 1
ATOM 1455 C C . ASN A 1 186 ? 64.466 -23.214 -64.744 1.00 63.97 186 ASN A C 1
ATOM 1457 O O . ASN A 1 186 ? 65.060 -22.259 -65.242 1.00 63.97 186 ASN A O 1
ATOM 1461 N N . LEU A 1 187 ? 65.074 -24.061 -63.904 1.00 60.09 187 LEU A N 1
ATOM 1462 C CA . LEU A 1 187 ? 66.448 -23.917 -63.393 1.00 60.09 187 LEU A CA 1
ATOM 1463 C C . LEU A 1 187 ? 67.520 -24.283 -64.439 1.00 60.09 187 LEU A C 1
ATOM 1465 O O . LEU A 1 187 ? 68.717 -24.222 -64.150 1.00 60.09 187 LEU A O 1
ATOM 1469 N N . GLU A 1 188 ? 67.111 -24.652 -65.654 1.00 58.09 188 GLU A N 1
ATOM 1470 C CA . GLU A 1 188 ? 67.966 -25.332 -66.630 1.00 58.09 188 GLU A CA 1
ATOM 1471 C C . GLU A 1 188 ? 69.040 -24.456 -67.303 1.00 58.09 188 GLU A C 1
ATOM 1473 O O . GLU A 1 188 ? 69.944 -25.010 -67.919 1.00 58.09 188 GLU A O 1
ATOM 1478 N N . SER A 1 189 ? 69.042 -23.119 -67.164 1.00 56.41 189 SER A N 1
ATOM 1479 C CA . SER A 1 189 ? 70.046 -22.272 -67.849 1.00 56.41 189 SER A CA 1
ATOM 1480 C C . SER A 1 189 ? 71.078 -21.572 -66.954 1.00 56.41 189 SER A C 1
ATOM 1482 O O . SER A 1 189 ? 72.099 -21.115 -67.473 1.00 56.41 189 SER A O 1
ATOM 1484 N N . ILE A 1 190 ? 70.881 -21.499 -65.628 1.00 63.75 190 ILE A N 1
ATOM 1485 C CA . ILE A 1 190 ? 71.802 -20.744 -64.748 1.00 63.75 190 ILE A CA 1
ATOM 1486 C C . ILE A 1 190 ? 72.245 -21.468 -63.469 1.00 63.75 190 ILE A C 1
ATOM 1488 O O . ILE A 1 190 ? 73.285 -21.104 -62.921 1.00 63.75 190 ILE A O 1
ATOM 1492 N N . LEU A 1 191 ? 71.554 -22.535 -63.037 1.00 55.97 191 LEU A N 1
ATOM 1493 C CA . LEU A 1 191 ? 71.961 -23.338 -61.871 1.00 55.97 191 LEU A CA 1
ATOM 1494 C C . LEU A 1 191 ? 72.858 -24.544 -62.232 1.00 55.97 191 LEU A C 1
ATOM 1496 O O . LEU A 1 191 ? 73.369 -25.212 -61.344 1.00 55.97 191 LEU A O 1
ATOM 1500 N N . TYR A 1 192 ? 73.128 -24.800 -63.518 1.00 53.84 192 TYR A N 1
ATOM 1501 C CA . TYR A 1 192 ? 74.088 -25.833 -63.956 1.00 53.84 192 TYR A CA 1
ATOM 1502 C C . TYR A 1 192 ? 75.532 -25.327 -64.123 1.00 53.84 192 TYR A C 1
ATOM 1504 O O . TYR A 1 192 ? 76.406 -26.074 -64.551 1.00 53.84 192 TYR A O 1
ATOM 1512 N N . ARG A 1 193 ? 75.827 -24.074 -63.743 1.00 57.19 193 ARG A N 1
ATOM 1513 C CA . ARG A 1 193 ? 77.219 -23.592 -63.621 1.00 57.19 193 ARG A CA 1
ATOM 1514 C C . ARG A 1 193 ? 77.930 -24.088 -62.359 1.00 57.19 193 ARG A C 1
ATOM 1516 O O . ARG A 1 193 ? 79.119 -23.825 -62.210 1.00 57.19 193 ARG A O 1
ATOM 1523 N N . VAL A 1 194 ? 77.232 -24.791 -61.467 1.00 62.84 194 VAL A N 1
ATOM 1524 C CA . VAL A 1 194 ? 77.864 -25.515 -60.359 1.00 62.84 194 VAL A CA 1
ATOM 1525 C C . VAL A 1 194 ? 78.300 -26.889 -60.885 1.00 62.84 194 VAL A C 1
ATOM 1527 O O . VAL A 1 194 ? 77.433 -27.658 -61.312 1.00 62.84 194 VAL A O 1
ATOM 1530 N N . PRO A 1 195 ? 79.603 -27.225 -60.890 1.00 58.03 195 PRO A N 1
ATOM 1531 C CA . PRO A 1 195 ? 80.068 -28.548 -61.291 1.00 58.03 195 PRO A CA 1
ATOM 1532 C C . PRO A 1 195 ? 79.456 -29.606 -60.367 1.00 58.03 195 PRO 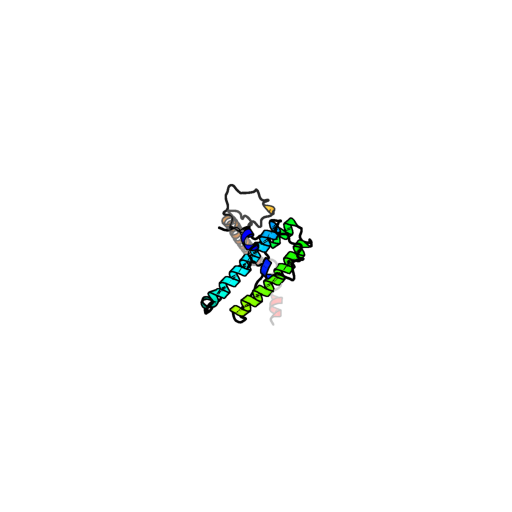A C 1
ATOM 1534 O O . PRO A 1 195 ? 79.636 -29.554 -59.150 1.00 58.03 195 PRO A O 1
ATOM 1537 N N . GLN A 1 196 ? 78.745 -30.587 -60.929 1.00 58.25 196 GLN A N 1
ATOM 1538 C CA . GLN A 1 196 ? 78.187 -31.725 -60.175 1.00 58.25 196 GLN A CA 1
ATOM 1539 C C . GLN A 1 196 ? 79.283 -32.527 -59.436 1.00 58.25 196 GLN A C 1
ATOM 1541 O O . GLN A 1 196 ? 78.999 -33.231 -58.466 1.00 58.25 196 GLN A O 1
ATOM 1546 N N . ASP A 1 197 ? 80.543 -32.344 -59.836 1.00 58.53 197 ASP A N 1
ATOM 1547 C CA . ASP A 1 197 ? 81.732 -32.906 -59.199 1.00 58.53 197 ASP A CA 1
ATOM 1548 C C . ASP A 1 197 ? 81.908 -32.448 -57.734 1.00 58.53 197 ASP A C 1
ATOM 1550 O O . ASP A 1 197 ? 82.399 -33.217 -56.904 1.00 58.53 197 ASP A O 1
ATOM 1554 N N . GLU A 1 198 ? 81.467 -31.235 -57.364 1.00 59.38 198 GLU A N 1
ATOM 1555 C CA . GLU A 1 198 ? 81.530 -30.756 -55.970 1.00 59.38 198 GLU A CA 1
ATOM 1556 C C . GLU A 1 198 ? 80.417 -31.329 -55.079 1.00 59.38 198 GLU A C 1
ATOM 1558 O O . GLU A 1 198 ? 80.606 -31.470 -53.868 1.00 59.38 198 GLU A O 1
ATOM 1563 N N . LEU A 1 199 ? 79.274 -31.705 -55.659 1.00 58.41 199 LEU A N 1
ATOM 1564 C CA . LEU A 1 199 ? 78.165 -32.318 -54.921 1.00 58.41 199 LEU A CA 1
ATOM 1565 C C . LEU A 1 199 ? 78.421 -33.807 -54.652 1.00 58.41 199 LEU A C 1
ATOM 1567 O O . LEU A 1 199 ? 78.148 -34.278 -53.549 1.00 58.41 199 LEU A O 1
ATOM 1571 N N . ALA A 1 200 ? 79.023 -34.532 -55.601 1.00 57.91 200 ALA A N 1
ATOM 1572 C CA . ALA A 1 200 ? 79.390 -35.939 -55.419 1.00 57.91 200 ALA A CA 1
ATOM 1573 C C . ALA A 1 200 ? 80.529 -36.135 -54.397 1.00 57.91 200 ALA A C 1
ATOM 1575 O O . ALA A 1 200 ? 80.542 -37.118 -53.658 1.00 57.91 200 ALA A O 1
ATOM 1576 N N . LYS A 1 201 ? 81.464 -35.179 -54.293 1.00 56.16 201 LYS A N 1
ATOM 1577 C CA . LYS A 1 201 ? 82.605 -35.256 -53.362 1.00 56.16 201 LYS A CA 1
ATOM 1578 C C . LYS A 1 201 ? 82.229 -35.040 -51.890 1.00 56.16 201 LYS A C 1
ATOM 1580 O O . LYS A 1 201 ? 83.013 -35.383 -51.015 1.00 56.16 201 LYS A O 1
ATOM 1585 N N . LYS A 1 202 ? 81.045 -34.496 -51.599 1.00 57.06 202 LYS A N 1
ATOM 1586 C CA . LYS A 1 202 ? 80.543 -34.308 -50.225 1.00 57.06 202 LYS A CA 1
ATOM 1587 C C . LYS A 1 202 ? 79.785 -35.513 -49.655 1.00 57.06 202 LYS A C 1
ATOM 1589 O O . LYS A 1 202 ? 79.324 -35.433 -48.521 1.00 57.06 202 LYS A O 1
ATOM 1594 N N . ILE A 1 203 ? 79.634 -36.592 -50.426 1.00 57.81 203 ILE A N 1
ATOM 1595 C CA . ILE A 1 203 ? 78.864 -37.786 -50.033 1.00 57.81 203 ILE A CA 1
ATOM 1596 C C . ILE A 1 203 ? 79.780 -39.010 -49.780 1.00 57.81 203 ILE A C 1
ATOM 1598 O O . ILE A 1 203 ? 79.286 -40.085 -49.459 1.00 57.81 203 ILE A O 1
ATOM 1602 N N . ASN A 1 204 ? 81.108 -38.839 -49.820 1.00 43.47 204 ASN A N 1
ATOM 1603 C CA . ASN A 1 204 ? 82.078 -39.809 -49.287 1.00 43.47 204 ASN A CA 1
ATOM 1604 C C . ASN A 1 204 ? 82.828 -39.233 -48.087 1.00 43.47 204 ASN A C 1
ATOM 1606 O O . ASN A 1 204 ? 83.318 -38.088 -48.211 1.00 43.47 204 ASN A O 1
#

pLDDT: mean 78.89, std 14.13, range [38.72, 98.0]

Radius of gyration: 44.31 Å; chains: 1; bounding box: 111×60×97 Å

=== Feature glossary ===
Feature key, reading from the visual/contextual features back to the raw sequence:

Rendered structure images. Six rendered views show the 3D structure from the faces of a cube — i.e. along ±x, ±y, ±z. Rendering representation is drawn randomly per protein from cartoon (secondary-structure ribbons), sticks (backbone bonds), or molecular surface; coloring is either N→C rainbow (blue at the N-terminus through red at the C-terminus) or one color per chain.

Contact-map, Ramachandran, and PAE plots. The contact map is a binary N×N matrix image: pixel (i, j) is dark where Cα_i and Cα_j are within 8 Å and |i−j|>4. Because the |i−j|>4 filter removes local helical contacts, off-diagonal stripes parallel to the main diagonal indicate parallel β-sheets; stripes perpendicular to it indicate antiparallel β-sheets. The Ramachandran plot scatters every residue's (φ, ψ) pair against the sterically allowed regions. The PAE heatmap renders the predicted-aligned-error matrix.

InterPro / GO / CATH / organism. Database cross-references. InterPro integrates a dozen domain/family signature databases into unified entries with residue-range hits. GO terms attach function/process/location labels with evidence codes. CATH codes position the fold in a four-level structural taxonomy. Organism is the NCBI-taxonomy species name.

Nearest PDB structures. The Foldseek neighbor list gives the closest experimentally determined structures in the PDB, ranked by structural alignment. TM-score near 1 means near-identical fold; near 0.3 means only rough topology match. This is how one finds what a novel AlphaFold prediction most resembles in the solved-structure universe.

Predicted aligned error. PAE(i, j) answers: if I align the predicted and true structures on residue i, how far off (in Å) do I expect residue j to be? A block-diagonal PAE matrix with low values on the blocks and high values off-diagonal is the signature of a multi-domain protein with confidently predicted domains but uncertain inter-domain orientation.

Solvent-accessible surface area. Accessible surface area quantifies burial. A residue with SASA near zero is packed into the hydrophobic core; one with SASA >100 Å² sits on the surface. Computed here via the Shrake–Rupley numerical algorithm with a 1.4 Å probe.

B-factor. B-factor (Debye–Waller factor) reflects atomic displacement in the crystal lattice. It is an experimental observable (units Å²), not a prediction; low values mean the atom is pinned down, high values mean it moves or is heterogeneous across the crystal.

pLDDT. For AlphaFold models, the B-factor field carries pLDDT — the model's own estimate of local accuracy on a 0–100 scale. Regions with pLDDT<50 should be treated as essentially unmodeled; they often correspond to intrinsically disordered segments.

Backbone torsions (φ/ψ). φ (phi) and ψ (psi) are the two rotatable backbone dihedrals per residue: φ is the C(i-1)–N–Cα–C torsion, ψ is the N–Cα–C–N(i+1) torsion, both in degrees on (−180°, 180°]. α-helical residues cluster near (−60°, −45°); β-strand residues near (−120°, +130°). A Ramachandran plot is simply a scatter of (φ, ψ) for every residue.

Radius of gyration, Cα contacts, bounding box. Radius of gyration (Rg) is the root-mean-square distance of Cα atoms from their centroid — a single number for overall size and compactness. A globular domain of N residues has Rg ≈ 2.2·N^0.38 Å; an extended or disordered chain has a much larger Rg. The Cα contact count is the number of residue pairs whose Cα atoms are within 8 Å and are more than four positions apart in sequence — a standard proxy for tertiary packing density. The bounding box is the smallest axis-aligned box enclosing all Cα atoms.

Secondary structure (3-state, P-SEA). Three-state secondary structure (P-SEA) collapses the eight DSSP classes into helix (a), strand (b), and coil (c). P-SEA assigns these from Cα geometry alone — distances and angles — without requiring backbone oxygens, so it works on any Cα trace.

Secondary structure (8-state, DSSP). DSSP 8-state secondary structure assigns each residue one of H (α-helix), G (3₁₀-helix), I (π-helix), E (extended β-strand), B (isolated β-bridge), T (hydrogen-bonded turn), S (bend), or '-' (coil). The assignment is computed from backbone hydrogen-bond geometry via the Kabsch–Sander algorithm.

Foldseek 3Di. A 3Di character summarizes, for each residue, the relative orientation of the Cα frame of its nearest spatial neighbor. Because it encodes fold topology rather than chemistry, 3Di alignments detect remote structural similarity that sequence alignment misses.

mmCIF coordinates. The mmCIF block holds the 3D Cartesian coordinates of each backbone atom (N, Cα, C, O) in ångströms. mmCIF is the PDB's canonical archive format — a tagged-loop text representation of the atomic model.

Sequence. Sequence gives the chain of amino acids in standard one-letter code (A=alanine, C=cysteine, …, Y=tyrosine), read N→C. It is the only feature that is directly encoded by the gene; all structural features are derived from the folded form of this sequence.